Protein AF-A0A1V0PQP7-F1 (afdb_monomer_lite)

Foldseek 3Di:
DDDDDDDLVPDPPVSNVVVVVVCVVPPPPPPPQPPLVRLVVLLVLFDVVLLVQLVVLLVLLVQLVVVVVVVDDSLVSLVVSCVVVVHDSVVNVVLCVQCVVPDSVRSSSSSGDPVRRPDPPPCPQQADPVLLVQLCVQQLAAQHDDSVVSLVVSVVVCVVVVGGDDDSVVSVVVCCVVAPPVSSCCSHHPPPDPDDDDD

Sequence (199 aa):
MAGWQYHWSLFPLPAQTRLLQASAGAAPAAKPVLGRAEAWAWFETVPEAVKAEARRRLAVLDEVDTLTGLGTAKTLAVEEIARGHDMGARTIWDWFGMIDGVAPSDRLPYLAPRHRAAARKDTKVALDPEWFERLKGLYLRLGGPSFSQSWRDAERLAKANGWACLPERTARRRFDQEVPRVVQIHARVWKGWSAAIPR

pLDDT: mean 83.87, std 15.7, range [38.62, 97.5]

Structure (mmCIF, N/CA/C/O backbone):
data_AF-A0A1V0PQP7-F1
#
_entry.id   AF-A0A1V0PQP7-F1
#
loop_
_atom_site.group_PDB
_atom_site.id
_atom_site.type_symbol
_atom_site.label_atom_id
_atom_site.label_alt_id
_atom_site.label_comp_id
_atom_site.label_asym_id
_atom_site.label_entity_id
_atom_site.label_seq_id
_atom_site.pdbx_PDB_ins_code
_atom_site.Cartn_x
_atom_site.Cartn_y
_atom_site.Cartn_z
_atom_site.occupancy
_atom_site.B_iso_or_equiv
_atom_site.auth_seq_id
_atom_site.auth_comp_id
_atom_site.auth_asym_id
_atom_site.auth_atom_id
_atom_site.pdbx_PDB_model_num
ATOM 1 N N . MET A 1 1 ? -3.771 39.638 24.411 1.00 43.31 1 MET A N 1
ATOM 2 C CA . MET A 1 1 ? -5.184 39.499 24.826 1.00 43.31 1 MET A CA 1
ATOM 3 C C . MET A 1 1 ? -5.417 38.033 25.149 1.00 43.31 1 MET A C 1
ATOM 5 O O . MET A 1 1 ? -5.232 37.211 24.263 1.00 43.31 1 MET A O 1
ATOM 9 N N . ALA A 1 2 ? -5.690 37.690 26.409 1.00 56.72 2 ALA A N 1
ATOM 10 C CA . ALA A 1 2 ? -5.929 36.306 26.816 1.00 56.72 2 ALA A CA 1
ATOM 11 C C . ALA A 1 2 ? -7.382 35.923 26.492 1.00 56.72 2 ALA A C 1
ATOM 13 O O . ALA A 1 2 ? -8.309 36.580 26.962 1.00 56.72 2 ALA A O 1
ATOM 14 N N . GLY A 1 3 ? -7.573 34.907 25.649 1.00 68.94 3 GLY A N 1
ATOM 15 C CA . GLY A 1 3 ? -8.892 34.371 25.319 1.00 68.94 3 GLY A CA 1
ATOM 16 C C . GLY A 1 3 ? -9.302 33.313 26.336 1.00 68.94 3 GLY A C 1
ATOM 17 O O . GLY A 1 3 ? -8.613 32.307 26.488 1.00 68.94 3 GLY A O 1
ATOM 18 N N . TRP A 1 4 ? -10.414 33.537 27.029 1.00 76.94 4 TRP A N 1
ATOM 19 C CA . TRP A 1 4 ? -10.995 32.556 27.942 1.00 76.94 4 TRP A CA 1
ATOM 20 C C . TRP A 1 4 ? -11.740 31.483 27.145 1.00 76.94 4 TRP A C 1
ATOM 22 O O . TRP A 1 4 ? -12.575 31.807 26.300 1.00 76.94 4 TRP A O 1
ATOM 32 N N . GLN A 1 5 ? -11.445 30.212 27.416 1.00 72.62 5 GLN A N 1
ATOM 33 C CA . GLN A 1 5 ? -12.196 29.076 26.883 1.00 72.62 5 GLN A CA 1
ATOM 34 C C . GLN A 1 5 ? -13.096 28.531 27.992 1.00 72.62 5 GLN A C 1
ATOM 36 O O . GLN A 1 5 ? -12.616 28.199 29.075 1.00 72.62 5 GLN A O 1
ATOM 41 N N . TYR A 1 6 ? -14.398 28.457 27.726 1.00 81.88 6 TYR A N 1
ATOM 42 C CA . TYR A 1 6 ? -15.379 27.897 28.653 1.00 81.88 6 TYR A CA 1
ATOM 43 C C . TYR A 1 6 ? -15.762 26.482 28.227 1.00 81.88 6 TYR A C 1
ATOM 45 O O . TYR A 1 6 ? -15.892 26.191 27.037 1.00 81.88 6 TYR A O 1
ATOM 53 N N . HIS A 1 7 ? -15.972 25.606 29.208 1.00 84.62 7 HIS A N 1
ATOM 54 C CA . HIS A 1 7 ? -16.461 24.253 28.968 1.00 84.62 7 HIS A CA 1
ATOM 55 C C . HIS A 1 7 ? -17.977 24.272 28.706 1.00 84.62 7 HIS A C 1
ATOM 57 O O . HIS A 1 7 ? -18.728 24.936 29.420 1.00 84.62 7 HIS A O 1
ATOM 63 N N . TRP A 1 8 ? -18.446 23.532 27.696 1.00 80.88 8 TRP A N 1
ATOM 64 C CA . TRP A 1 8 ? -19.842 23.565 27.225 1.00 80.88 8 TRP A CA 1
ATOM 65 C C . TRP A 1 8 ? -20.875 23.128 28.279 1.00 80.88 8 TRP A C 1
ATOM 67 O O . TRP A 1 8 ? -22.039 23.521 28.221 1.00 80.88 8 TRP A O 1
ATOM 77 N N . SER A 1 9 ? -20.453 22.360 29.283 1.00 84.94 9 SER A N 1
ATOM 78 C CA . SER A 1 9 ? -21.316 21.956 30.398 1.00 84.94 9 SER A CA 1
ATOM 79 C C . SER A 1 9 ? -21.737 23.119 31.304 1.00 84.94 9 SER A C 1
ATOM 81 O O . SER A 1 9 ? -22.629 22.949 32.128 1.00 84.94 9 SER A O 1
ATOM 83 N N . LEU A 1 10 ? -21.097 24.287 31.181 1.00 88.94 10 LEU A N 1
ATOM 84 C CA . LEU A 1 10 ? -21.435 25.484 31.954 1.00 88.94 10 LEU A CA 1
ATOM 85 C C . LEU A 1 10 ? -22.669 26.213 31.402 1.00 88.94 10 LEU A C 1
ATOM 87 O O . LEU A 1 10 ? -23.206 27.098 32.066 1.00 88.94 10 LEU A O 1
ATOM 91 N N . PHE A 1 11 ? -23.135 25.862 30.200 1.00 86.19 11 PHE A N 1
ATOM 92 C CA . PHE A 1 11 ? -24.342 26.451 29.630 1.00 86.19 11 PHE A CA 1
ATOM 93 C C . PHE A 1 11 ? -25.613 25.875 30.276 1.00 86.19 11 PHE A C 1
ATOM 95 O O . PHE A 1 11 ? -25.628 24.705 30.659 1.00 86.19 11 PHE A O 1
ATOM 102 N N . PRO A 1 12 ? -26.718 26.639 30.350 1.00 91.00 12 PRO A N 1
ATOM 103 C CA . PRO A 1 12 ? -28.020 26.106 30.747 1.00 91.00 12 PRO A CA 1
ATOM 104 C C . PRO A 1 12 ? -28.462 24.953 29.837 1.00 91.00 12 PRO A C 1
ATOM 106 O O . PRO A 1 12 ? -28.208 24.985 28.632 1.00 91.00 12 PRO A O 1
ATOM 109 N N . LEU A 1 13 ? -29.189 23.976 30.390 1.00 86.50 13 LEU A N 1
ATOM 110 C CA . LEU A 1 13 ? -29.712 22.801 29.672 1.00 86.50 13 LEU A CA 1
ATOM 111 C C . LEU A 1 13 ? -30.284 23.119 28.272 1.00 86.50 13 LEU A C 1
ATOM 113 O O . LEU A 1 13 ? -29.839 22.493 27.314 1.00 86.50 13 LEU A O 1
ATOM 117 N N . PRO A 1 14 ? -31.152 24.138 28.086 1.00 86.75 14 PRO A N 1
ATOM 118 C CA . PRO A 1 14 ? -31.682 24.481 26.762 1.00 86.75 14 PRO A CA 1
ATOM 119 C C . PRO A 1 14 ? -30.609 24.890 25.739 1.00 86.75 14 PRO A C 1
ATOM 121 O O . PRO A 1 14 ? -30.755 24.644 24.542 1.00 86.75 14 PRO A O 1
ATOM 124 N N . ALA A 1 15 ? -29.530 25.531 26.191 1.00 86.69 15 ALA A N 1
ATOM 125 C CA . ALA A 1 15 ? -28.408 25.926 25.346 1.00 86.69 15 ALA A CA 1
ATOM 126 C C . ALA A 1 15 ? -27.494 24.734 25.029 1.00 86.69 15 ALA A C 1
ATOM 128 O O . ALA A 1 15 ? -27.058 24.607 23.887 1.00 86.69 15 ALA A O 1
ATOM 129 N N . GLN A 1 16 ? -27.283 23.818 25.982 1.00 88.62 16 GLN A N 1
ATOM 130 C CA . GLN A 1 16 ? -26.598 22.547 25.720 1.00 88.62 16 GLN A CA 1
ATOM 131 C C . GLN A 1 16 ? -27.344 21.730 24.656 1.00 88.62 16 GLN A C 1
ATOM 133 O O . GLN A 1 16 ? -26.728 21.252 23.707 1.00 88.62 16 GLN A O 1
ATOM 138 N N . THR A 1 17 ? -28.675 21.629 24.754 1.00 84.19 17 THR A N 1
ATOM 139 C CA . THR A 1 17 ? -29.500 20.905 23.775 1.00 84.19 17 THR A CA 1
ATOM 140 C C . THR A 1 17 ? -29.398 21.524 22.383 1.00 84.19 17 THR A C 1
ATOM 142 O O . THR A 1 17 ? -29.219 20.798 21.409 1.00 84.19 17 THR A O 1
ATOM 145 N N . ARG A 1 18 ? -29.444 22.859 22.272 1.00 85.38 18 ARG A N 1
ATOM 146 C CA . ARG A 1 18 ? -29.260 23.550 20.985 1.00 85.38 18 ARG A CA 1
ATOM 147 C C . ARG A 1 18 ? -27.860 23.369 20.413 1.00 85.38 18 ARG A C 1
ATOM 149 O O . ARG A 1 18 ? -27.739 23.186 19.210 1.00 85.38 18 ARG A O 1
ATOM 156 N N . LEU A 1 19 ? -26.821 23.402 21.248 1.00 82.75 19 LEU A N 1
ATOM 157 C CA . LEU A 1 19 ? -25.446 23.141 20.815 1.00 82.75 19 LEU A CA 1
ATOM 158 C C . LEU A 1 19 ? -25.297 21.713 20.286 1.00 82.75 19 LEU A C 1
ATOM 160 O O . LEU A 1 19 ? -24.742 21.533 19.208 1.00 82.75 19 LEU A O 1
ATOM 164 N N . LEU A 1 20 ? -25.857 20.725 20.988 1.00 83.31 20 LEU A N 1
ATOM 165 C CA . LEU A 1 20 ? -25.859 19.326 20.555 1.00 83.31 20 LEU A CA 1
ATOM 166 C C . LEU A 1 20 ? -26.640 19.128 19.249 1.00 83.31 20 LEU A C 1
ATOM 168 O O . LEU A 1 20 ? -26.180 18.414 18.362 1.00 83.31 20 LEU A O 1
ATOM 172 N N . GLN A 1 21 ? -27.786 19.794 19.090 1.00 81.56 21 GLN A N 1
ATOM 173 C CA . GLN A 1 21 ? -28.571 19.775 17.850 1.00 81.56 21 GLN A CA 1
ATOM 174 C C . GLN A 1 21 ? -27.843 20.471 16.691 1.00 81.56 21 GLN A C 1
ATOM 176 O O . GLN A 1 21 ? -27.854 19.968 15.570 1.00 81.56 21 GLN A O 1
ATOM 181 N N . ALA A 1 22 ? -27.168 21.591 16.956 1.00 77.56 22 ALA A N 1
ATOM 182 C CA . ALA A 1 22 ? -26.358 22.300 15.970 1.00 77.56 22 ALA A CA 1
ATOM 183 C C . ALA A 1 22 ? -25.113 21.494 15.564 1.00 77.56 22 ALA A C 1
ATOM 185 O O . ALA A 1 22 ? -24.739 21.501 14.393 1.00 77.56 22 ALA A O 1
ATOM 186 N N . SER A 1 23 ? -24.501 20.750 16.493 1.00 69.75 23 SER A N 1
ATOM 187 C CA . SER A 1 23 ? -23.392 19.839 16.186 1.00 69.75 23 SER A CA 1
ATOM 188 C C . SER A 1 23 ? -23.846 18.550 15.502 1.00 69.75 23 SER A C 1
ATOM 190 O O . SER A 1 23 ? -23.083 17.979 14.731 1.00 69.75 23 SER A O 1
ATOM 192 N N . ALA A 1 24 ? -25.083 18.096 15.733 1.00 60.25 24 ALA A N 1
ATOM 193 C CA . ALA A 1 24 ? -25.624 16.879 15.123 1.00 60.25 24 ALA A CA 1
ATOM 194 C C . ALA A 1 24 ? -25.789 16.989 13.595 1.00 60.25 24 ALA A C 1
ATOM 196 O O . ALA A 1 24 ? -25.810 15.970 12.909 1.00 60.25 24 ALA A O 1
ATOM 197 N N . GLY A 1 25 ? -25.858 18.209 13.048 1.00 49.00 25 GLY A N 1
ATOM 198 C CA . GLY A 1 25 ? -25.832 18.457 11.601 1.00 49.00 25 GLY A CA 1
ATOM 199 C C . GLY A 1 25 ? -24.439 18.342 10.969 1.00 49.00 25 GLY A C 1
ATOM 200 O O . GLY A 1 25 ? -24.327 18.224 9.751 1.00 49.00 25 GLY A O 1
ATOM 201 N N . ALA A 1 26 ? -23.378 18.332 11.778 1.00 46.59 26 ALA A N 1
ATOM 202 C CA . ALA A 1 26 ? -22.012 18.083 11.342 1.00 46.59 26 ALA A CA 1
ATOM 203 C C . ALA A 1 26 ? -21.656 16.607 11.563 1.00 46.59 26 ALA A C 1
ATOM 205 O O . ALA A 1 26 ? -20.677 16.282 12.234 1.00 46.59 26 ALA A O 1
ATOM 206 N N . ALA A 1 27 ? -22.446 15.693 10.992 1.00 44.66 27 ALA A N 1
ATOM 207 C CA . ALA A 1 27 ? -21.917 14.360 10.740 1.00 44.66 27 ALA A CA 1
ATOM 208 C C . ALA A 1 27 ? -20.659 14.556 9.872 1.00 44.66 27 ALA A C 1
ATOM 210 O O . ALA A 1 27 ? -20.758 15.231 8.838 1.00 44.66 27 ALA A O 1
ATOM 211 N N . PRO A 1 28 ? -19.474 14.061 10.282 1.00 44.03 28 PRO A N 1
ATOM 212 C CA . PRO A 1 28 ? -18.299 14.137 9.431 1.00 44.03 28 PRO A CA 1
ATOM 213 C C . PRO A 1 28 ? -18.704 13.528 8.097 1.00 44.03 28 PRO A C 1
ATOM 215 O O . PRO A 1 28 ? -19.218 12.410 8.074 1.00 44.03 28 PRO A O 1
ATOM 218 N N . ALA A 1 29 ? -18.578 14.307 7.018 1.00 40.25 29 ALA A N 1
ATOM 219 C CA . ALA A 1 29 ? -18.979 13.879 5.689 1.00 40.25 29 ALA A CA 1
ATOM 220 C C . ALA A 1 29 ? -18.436 12.467 5.471 1.00 40.25 29 ALA A C 1
ATOM 222 O O . ALA A 1 29 ? -17.215 12.277 5.481 1.00 40.25 29 ALA A O 1
ATOM 223 N N . ALA A 1 30 ? -19.340 11.486 5.371 1.00 47.69 30 ALA A N 1
ATOM 224 C CA . ALA A 1 30 ? -18.961 10.110 5.123 1.00 47.69 30 ALA A CA 1
ATOM 225 C C . ALA A 1 30 ? -18.095 10.152 3.869 1.00 47.69 30 ALA A C 1
ATOM 227 O O . ALA A 1 30 ? -18.560 10.561 2.799 1.00 47.69 30 ALA A O 1
ATOM 228 N N . LYS A 1 31 ? -16.799 9.851 4.021 1.00 51.62 31 LYS A N 1
ATOM 229 C CA . LYS A 1 31 ? -15.897 9.785 2.873 1.00 51.62 31 LYS A CA 1
ATOM 230 C C . LYS A 1 31 ? -16.580 8.871 1.856 1.00 51.62 31 LYS A C 1
ATOM 232 O O . LYS A 1 31 ? -17.183 7.892 2.287 1.00 51.62 31 LYS A O 1
ATOM 237 N N . PRO A 1 32 ? -16.532 9.161 0.548 1.00 50.91 32 PRO A N 1
ATOM 238 C CA . PRO A 1 32 ? -17.084 8.258 -0.449 1.00 50.91 32 PRO A CA 1
ATOM 239 C C . PRO A 1 32 ? -16.316 6.931 -0.370 1.00 50.91 32 PRO A C 1
ATOM 241 O O . PRO A 1 32 ? -15.230 6.764 -0.928 1.00 50.91 32 PRO A O 1
ATOM 244 N N . VAL A 1 33 ? -16.851 6.020 0.435 1.00 59.72 33 VAL A N 1
ATOM 245 C CA . VAL A 1 33 ? -16.430 4.638 0.575 1.00 59.72 33 VAL A CA 1
ATOM 246 C C . VAL A 1 33 ? -16.924 3.977 -0.704 1.00 59.72 33 VAL A C 1
ATOM 248 O O . VAL A 1 33 ? -18.113 4.039 -1.013 1.00 59.72 33 VAL A O 1
ATOM 251 N N . LEU A 1 34 ? -15.992 3.432 -1.492 1.00 67.12 34 LEU A N 1
ATOM 252 C CA . LEU A 1 34 ? -16.313 2.613 -2.663 1.00 67.12 34 LEU A CA 1
ATOM 253 C C . LEU A 1 34 ? -17.426 1.630 -2.270 1.00 67.12 34 LEU A C 1
ATOM 255 O O . LEU A 1 34 ? -17.358 1.070 -1.178 1.00 67.12 34 LEU A O 1
ATOM 259 N N . GLY A 1 35 ? -18.440 1.410 -3.109 1.00 79.62 35 GLY A N 1
ATOM 260 C CA . GLY A 1 35 ? -19.472 0.428 -2.767 1.00 79.62 35 GLY A CA 1
ATOM 261 C C . GLY A 1 35 ? -18.823 -0.930 -2.471 1.00 79.62 35 GLY A C 1
ATOM 262 O O . GLY A 1 35 ? -17.857 -1.295 -3.135 1.00 79.62 35 GLY A O 1
ATOM 263 N N . ARG A 1 36 ? -19.330 -1.694 -1.491 1.00 86.31 36 ARG A N 1
ATOM 264 C CA . ARG A 1 36 ? -18.743 -2.987 -1.063 1.00 86.31 36 ARG A CA 1
ATOM 265 C C . ARG A 1 36 ? -18.297 -3.861 -2.242 1.00 86.31 36 ARG A C 1
ATOM 267 O O . ARG A 1 36 ? -17.165 -4.334 -2.266 1.00 86.31 36 ARG A O 1
ATOM 274 N N . ALA A 1 37 ? -19.184 -4.051 -3.219 1.00 86.56 37 ALA A N 1
ATOM 275 C CA . ALA A 1 37 ? -18.913 -4.859 -4.407 1.00 86.56 37 ALA A CA 1
ATOM 276 C C . ALA A 1 37 ? -17.769 -4.290 -5.261 1.00 86.56 37 ALA A C 1
ATOM 278 O O . ALA A 1 37 ? -16.915 -5.036 -5.728 1.00 86.56 37 ALA A O 1
ATOM 279 N N . GLU A 1 38 ? -17.719 -2.969 -5.419 1.00 87.75 38 GLU A N 1
ATOM 280 C CA . GLU A 1 38 ? -16.666 -2.274 -6.157 1.00 87.75 38 GLU A CA 1
ATOM 281 C C . GLU A 1 38 ? -15.313 -2.408 -5.446 1.00 87.75 38 GLU A C 1
ATOM 283 O O . GLU A 1 38 ? -14.292 -2.641 -6.092 1.00 87.75 38 GLU A O 1
ATOM 288 N N . ALA A 1 39 ? -15.298 -2.313 -4.110 1.00 89.81 39 ALA A N 1
ATOM 289 C CA . ALA A 1 39 ? -14.076 -2.414 -3.314 1.00 89.81 39 ALA A CA 1
ATOM 290 C C . ALA A 1 39 ? -13.437 -3.798 -3.471 1.00 89.81 39 ALA A C 1
ATOM 292 O O . ALA A 1 39 ? -12.239 -3.904 -3.737 1.00 89.81 39 ALA A O 1
ATOM 293 N N . TRP A 1 40 ? -14.252 -4.848 -3.369 1.00 92.06 40 TRP A N 1
ATOM 294 C CA . TRP A 1 40 ? -13.822 -6.226 -3.587 1.00 92.06 40 TRP A CA 1
ATOM 295 C C . TRP A 1 40 ? -13.391 -6.479 -5.031 1.00 92.06 40 TRP A C 1
ATOM 297 O O . TRP A 1 40 ? -12.313 -7.026 -5.248 1.00 92.06 40 TRP A O 1
ATOM 307 N N . ALA A 1 41 ? -14.172 -6.022 -6.015 1.00 91.00 41 ALA A N 1
ATOM 308 C CA . ALA A 1 41 ? -13.826 -6.175 -7.425 1.00 91.00 41 ALA A CA 1
ATOM 309 C C . ALA A 1 41 ? -12.468 -5.534 -7.747 1.00 91.00 41 ALA A C 1
ATOM 311 O O . ALA A 1 41 ? -11.625 -6.159 -8.385 1.00 91.00 41 ALA A O 1
ATOM 312 N N . TRP A 1 42 ? -12.218 -4.319 -7.252 1.00 89.88 42 TRP A N 1
ATOM 313 C CA . TRP A 1 42 ? -10.919 -3.668 -7.389 1.00 89.88 42 TRP A CA 1
ATOM 314 C C . TRP A 1 42 ? -9.814 -4.444 -6.669 1.00 89.88 42 TRP A C 1
ATOM 316 O O . TRP A 1 42 ? -8.757 -4.680 -7.257 1.00 89.88 42 TRP A O 1
ATOM 326 N N . PHE A 1 43 ? -10.050 -4.870 -5.426 1.00 91.12 43 PHE A N 1
ATOM 327 C CA . PHE A 1 43 ? -9.054 -5.583 -4.631 1.00 91.12 43 PHE A CA 1
ATOM 328 C C . PHE A 1 43 ? -8.613 -6.879 -5.308 1.00 91.12 43 PHE A C 1
ATOM 330 O O . PHE A 1 43 ? -7.429 -7.202 -5.282 1.00 91.12 43 PHE A O 1
ATOM 337 N N . GLU A 1 44 ? -9.509 -7.582 -6.001 1.00 91.38 44 GLU A N 1
ATOM 338 C CA . GLU A 1 44 ? -9.124 -8.795 -6.719 1.00 91.38 44 GLU A CA 1
ATOM 339 C C . GLU A 1 44 ? -8.121 -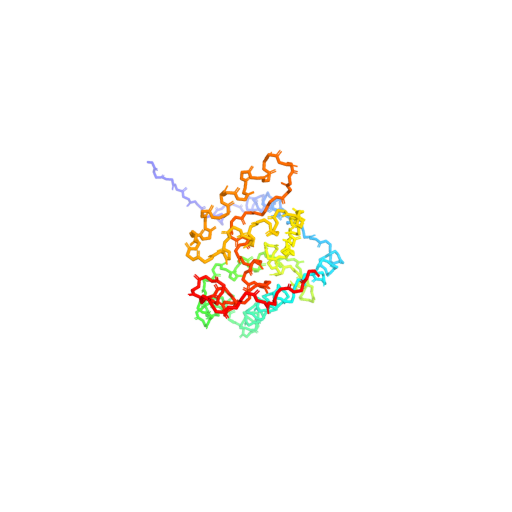8.555 -7.852 1.00 91.38 44 GLU A C 1
ATOM 341 O O . GLU A 1 44 ? -7.274 -9.416 -8.102 1.00 91.38 44 GLU A O 1
ATOM 346 N N . THR A 1 45 ? -8.137 -7.368 -8.464 1.00 89.38 45 THR A N 1
ATOM 347 C CA . THR A 1 45 ? -7.226 -7.000 -9.562 1.00 89.38 45 THR A CA 1
ATOM 348 C C . THR A 1 45 ? -5.829 -6.572 -9.109 1.00 89.38 45 THR A C 1
ATOM 350 O O . THR A 1 45 ? -4.919 -6.486 -9.937 1.00 89.38 45 THR A O 1
ATOM 353 N N . VAL A 1 46 ? -5.631 -6.271 -7.819 1.00 89.94 46 VAL A N 1
ATOM 354 C CA . VAL A 1 46 ? -4.359 -5.706 -7.349 1.00 89.94 46 VAL A CA 1
ATOM 355 C C . VAL A 1 46 ? -3.264 -6.777 -7.214 1.00 89.94 46 VAL A C 1
ATOM 357 O O . VAL A 1 46 ? -3.565 -7.939 -6.932 1.00 89.94 46 VAL A O 1
ATOM 360 N N . PRO A 1 47 ? -1.973 -6.410 -7.364 1.00 90.94 47 PRO A N 1
ATOM 361 C CA . PRO A 1 47 ? -0.866 -7.349 -7.183 1.00 90.94 47 PRO A CA 1
ATOM 362 C C . PRO A 1 47 ? -0.830 -7.980 -5.784 1.00 90.94 47 PRO A C 1
ATOM 364 O O . PRO A 1 47 ? -1.173 -7.329 -4.796 1.00 90.94 47 PRO A O 1
ATOM 367 N N . GLU A 1 48 ? -0.293 -9.200 -5.670 1.00 90.88 48 GLU A N 1
ATOM 368 C CA . GLU A 1 48 ? -0.243 -9.930 -4.390 1.00 90.88 48 GLU A CA 1
ATOM 369 C C . GLU A 1 48 ? 0.510 -9.167 -3.290 1.00 90.88 48 GLU A C 1
ATOM 371 O O . GLU A 1 48 ? 0.117 -9.202 -2.131 1.00 90.88 48 GLU A O 1
ATOM 376 N N . ALA A 1 49 ? 1.533 -8.382 -3.645 1.00 89.31 49 ALA A N 1
ATOM 377 C CA . ALA A 1 49 ? 2.237 -7.525 -2.688 1.00 89.31 49 ALA A CA 1
ATOM 378 C C . ALA A 1 49 ? 1.320 -6.467 -2.037 1.00 89.31 49 ALA A C 1
ATOM 380 O O . ALA A 1 49 ? 1.503 -6.108 -0.875 1.00 89.31 49 ALA A O 1
ATOM 381 N N . VAL A 1 50 ? 0.323 -5.967 -2.774 1.00 92.62 50 VAL A N 1
ATOM 382 C CA . VAL A 1 50 ? -0.680 -5.018 -2.267 1.00 92.62 50 VAL A CA 1
ATOM 383 C C . VAL A 1 50 ? -1.686 -5.745 -1.376 1.00 92.62 50 VAL A C 1
ATOM 385 O O . VAL A 1 50 ? -2.017 -5.232 -0.306 1.00 92.62 50 VAL A O 1
ATOM 388 N N . LYS A 1 51 ? -2.119 -6.951 -1.772 1.00 93.50 51 LYS A N 1
ATOM 389 C CA . LYS A 1 51 ? -2.993 -7.812 -0.958 1.00 93.50 51 LYS A CA 1
ATOM 390 C C . LYS A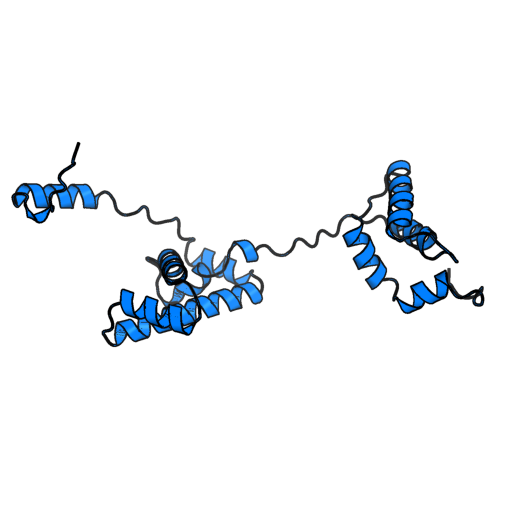 1 51 ? -2.321 -8.193 0.367 1.00 93.50 51 LYS A C 1
ATOM 392 O O . LYS A 1 51 ? -2.939 -8.073 1.421 1.00 93.50 51 LYS A O 1
ATOM 397 N N . ALA A 1 52 ? -1.044 -8.571 0.335 1.00 94.56 52 ALA A N 1
ATOM 398 C CA . ALA A 1 52 ? -0.252 -8.911 1.516 1.00 94.56 52 ALA A CA 1
ATOM 399 C C . ALA A 1 52 ? -0.135 -7.735 2.497 1.00 94.56 52 ALA A C 1
ATOM 401 O O . ALA A 1 52 ? -0.360 -7.907 3.691 1.00 94.56 52 ALA A O 1
ATOM 402 N N . GLU A 1 53 ? 0.138 -6.528 1.996 1.00 94.88 53 GLU A N 1
ATOM 403 C CA . GLU A 1 53 ? 0.189 -5.324 2.832 1.00 94.88 53 GLU A CA 1
ATOM 404 C C . GLU A 1 53 ? -1.181 -4.989 3.448 1.00 94.88 53 GLU A C 1
ATOM 406 O O . GLU A 1 53 ? -1.250 -4.602 4.612 1.00 94.88 53 GLU A O 1
ATOM 411 N N . ALA A 1 54 ? -2.281 -5.180 2.711 1.00 95.88 54 ALA A N 1
ATOM 412 C CA . ALA A 1 54 ? -3.631 -5.009 3.254 1.00 95.88 54 ALA A CA 1
ATOM 413 C C . ALA A 1 54 ? -3.915 -5.991 4.405 1.00 95.88 54 ALA A C 1
ATOM 415 O O . ALA A 1 54 ? -4.406 -5.579 5.454 1.00 95.88 54 ALA A O 1
ATOM 416 N N . ARG A 1 55 ? -3.544 -7.272 4.241 1.00 96.94 55 ARG A N 1
ATOM 417 C CA . ARG A 1 55 ? -3.672 -8.298 5.293 1.00 96.94 55 ARG A CA 1
ATOM 418 C C . ARG A 1 55 ? -2.817 -7.967 6.514 1.00 96.94 55 ARG A C 1
ATOM 420 O O . ARG A 1 55 ? -3.297 -8.100 7.633 1.00 96.94 55 ARG A O 1
ATOM 427 N N . ARG A 1 56 ? -1.589 -7.474 6.307 1.00 96.75 56 ARG A N 1
ATOM 428 C CA . ARG A 1 56 ? -0.702 -7.026 7.393 1.00 96.75 56 ARG A CA 1
ATOM 429 C C . ARG A 1 56 ? -1.358 -5.929 8.229 1.00 96.75 56 ARG A C 1
ATOM 431 O O . ARG A 1 56 ? -1.341 -5.994 9.449 1.00 96.75 56 ARG A O 1
ATOM 438 N N . ARG A 1 57 ? -1.948 -4.925 7.574 1.00 96.75 57 ARG A N 1
ATOM 439 C CA . ARG A 1 57 ? -2.660 -3.832 8.256 1.00 96.75 57 ARG A CA 1
ATOM 440 C C .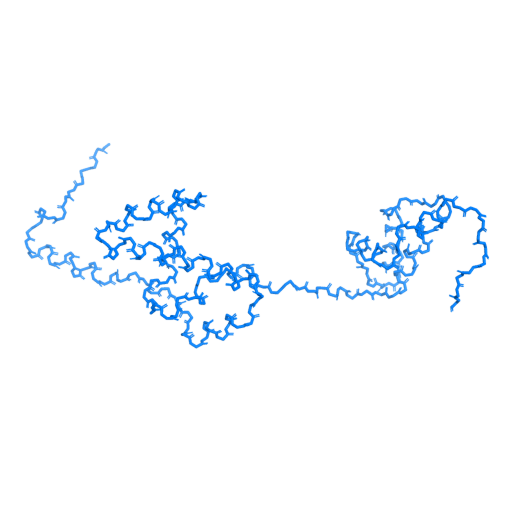 ARG A 1 57 ? -3.874 -4.336 9.021 1.00 96.75 57 ARG A C 1
ATOM 442 O O . ARG A 1 57 ? -4.089 -3.889 10.138 1.00 96.75 57 ARG A O 1
ATOM 449 N N . LEU A 1 58 ? -4.641 -5.250 8.426 1.00 97.12 58 LEU A N 1
ATOM 450 C CA . LEU A 1 58 ? -5.813 -5.831 9.075 1.00 97.12 58 LEU A CA 1
ATOM 451 C C . LEU A 1 58 ? -5.424 -6.594 10.347 1.00 97.12 58 LEU A C 1
ATOM 453 O O . LEU A 1 58 ? -6.012 -6.334 11.384 1.00 97.12 58 LEU A O 1
ATOM 457 N N . ALA A 1 59 ? -4.371 -7.417 10.297 1.00 97.31 59 ALA A N 1
ATOM 458 C CA . ALA A 1 59 ? -3.879 -8.147 11.467 1.00 97.31 59 ALA A CA 1
ATOM 459 C C . ALA A 1 59 ? -3.514 -7.213 12.637 1.00 97.31 59 ALA A C 1
ATOM 461 O O . ALA A 1 59 ? -3.915 -7.458 13.769 1.00 97.31 59 ALA A O 1
ATOM 462 N N . VAL A 1 60 ? -2.838 -6.092 12.357 1.00 97.50 60 VAL A N 1
ATOM 463 C CA . VAL A 1 60 ? -2.511 -5.083 13.383 1.00 97.50 60 VAL A CA 1
ATOM 464 C C . VAL A 1 60 ? -3.776 -4.472 13.999 1.00 97.50 60 VAL A C 1
ATOM 466 O O . VAL A 1 60 ? -3.821 -4.209 15.198 1.00 97.50 60 VAL A O 1
ATOM 469 N N . LEU A 1 61 ? -4.814 -4.227 13.197 1.00 96.75 61 LEU A N 1
ATOM 470 C CA . LEU A 1 61 ? -6.082 -3.694 13.702 1.00 96.75 61 LEU A CA 1
ATOM 471 C C . LEU A 1 61 ? -6.850 -4.733 14.524 1.00 96.75 61 LEU A C 1
ATOM 473 O O . LEU A 1 61 ? -7.425 -4.371 15.547 1.00 96.75 61 LEU A O 1
ATOM 477 N N . ASP A 1 62 ? -6.810 -6.003 14.124 1.00 96.44 62 ASP A N 1
ATOM 478 C CA . ASP A 1 62 ? -7.424 -7.106 14.864 1.00 96.44 62 ASP A CA 1
ATOM 479 C C . ASP A 1 62 ? -6.739 -7.315 16.228 1.00 96.44 62 ASP A C 1
ATOM 481 O O . ASP A 1 62 ? -7.416 -7.575 17.223 1.00 96.44 62 ASP A O 1
ATOM 485 N N . GLU A 1 63 ? -5.417 -7.127 16.324 1.00 96.88 63 GLU A N 1
ATOM 486 C CA . GLU A 1 63 ? -4.687 -7.118 17.604 1.00 96.88 63 GLU A CA 1
ATOM 487 C C . GLU A 1 63 ? -5.176 -5.989 18.531 1.00 96.88 63 GLU A C 1
ATOM 489 O O . GLU A 1 63 ? -5.424 -6.216 19.719 1.00 96.88 63 GLU A O 1
ATOM 494 N N . VAL A 1 64 ? -5.385 -4.780 17.995 1.00 97.06 64 VAL A N 1
ATOM 495 C CA . VAL A 1 64 ? -5.940 -3.652 18.766 1.00 97.06 64 VAL A CA 1
ATOM 496 C C . VAL A 1 64 ? -7.376 -3.935 19.210 1.00 97.06 64 VAL A C 1
ATOM 498 O O . VAL A 1 64 ? -7.723 -3.681 20.369 1.00 97.06 64 VAL A O 1
ATOM 501 N N . ASP A 1 65 ? -8.215 -4.455 18.312 1.00 95.25 65 ASP A N 1
ATOM 502 C CA . ASP A 1 65 ? -9.601 -4.817 18.618 1.00 95.25 65 ASP A CA 1
ATOM 503 C C . ASP A 1 65 ? -9.639 -5.934 19.686 1.00 95.25 65 ASP A C 1
ATOM 505 O O . ASP A 1 65 ? -10.469 -5.880 20.594 1.00 95.25 65 ASP A O 1
ATOM 509 N N . THR A 1 66 ? -8.682 -6.871 19.664 1.00 96.69 66 THR A N 1
ATOM 510 C CA . THR A 1 66 ? -8.520 -7.924 20.684 1.00 96.69 66 THR A CA 1
ATOM 511 C C . THR A 1 66 ? -8.200 -7.338 22.057 1.00 96.69 66 THR A C 1
ATOM 513 O O . THR A 1 66 ? -8.907 -7.630 23.020 1.00 96.69 66 THR A O 1
ATOM 516 N N . LEU A 1 67 ? -7.190 -6.467 22.169 1.00 95.12 67 LEU A N 1
ATOM 517 C CA . LEU A 1 67 ? -6.858 -5.806 23.440 1.00 95.12 67 LEU A CA 1
ATOM 518 C C . LEU A 1 67 ? -8.022 -4.963 23.968 1.00 95.12 67 LEU A C 1
ATOM 520 O O . LEU A 1 67 ? -8.305 -4.959 25.165 1.00 95.12 67 LEU A O 1
ATOM 524 N N . THR A 1 68 ? -8.729 -4.280 23.070 1.00 95.38 68 THR A N 1
ATOM 525 C CA . THR A 1 68 ? -9.906 -3.487 23.438 1.00 95.38 68 THR A CA 1
ATOM 526 C C . THR A 1 68 ? -11.040 -4.383 23.946 1.00 95.38 68 THR A C 1
ATOM 528 O O . THR A 1 68 ? -11.689 -4.052 24.937 1.00 95.38 68 THR A O 1
ATOM 531 N N . GLY A 1 69 ? -11.247 -5.550 23.326 1.00 93.62 69 GLY A N 1
ATOM 532 C CA . GLY A 1 69 ? -12.220 -6.555 23.765 1.00 93.62 69 GLY A CA 1
ATOM 533 C C . GLY A 1 69 ? -11.918 -7.153 25.143 1.00 93.62 69 GLY A C 1
ATOM 534 O O . GLY A 1 69 ? -12.839 -7.563 25.844 1.00 93.62 69 GLY A O 1
ATOM 535 N N . LEU A 1 70 ? -10.651 -7.138 25.565 1.00 93.94 70 LEU A N 1
ATOM 536 C CA . LEU A 1 70 ? -10.218 -7.528 26.912 1.00 93.94 70 LEU A CA 1
ATOM 537 C C . LEU A 1 70 ? -10.407 -6.416 27.964 1.00 93.94 70 LEU A C 1
ATOM 539 O O . LEU A 1 70 ? -10.099 -6.626 29.135 1.00 93.94 70 LEU A O 1
ATOM 543 N N . GLY A 1 71 ? -10.930 -5.248 27.574 1.00 93.44 71 GLY A N 1
ATOM 544 C CA . GLY A 1 71 ? -11.224 -4.126 28.471 1.00 93.44 71 GLY A CA 1
ATOM 545 C C . GLY A 1 71 ? -10.158 -3.028 28.497 1.00 93.44 71 GLY A C 1
ATOM 546 O O . GLY A 1 71 ? -10.312 -2.050 29.230 1.00 93.44 71 GLY A O 1
ATOM 547 N N . THR A 1 72 ? -9.098 -3.139 27.693 1.00 94.12 72 THR A N 1
ATOM 548 C CA . THR A 1 72 ? -8.090 -2.080 27.564 1.00 94.12 72 THR A CA 1
ATOM 549 C C . THR A 1 72 ? -8.676 -0.882 26.817 1.00 94.12 72 THR A C 1
ATOM 551 O O . THR A 1 72 ? -9.344 -1.025 25.794 1.00 94.12 72 THR A O 1
ATOM 554 N N . ALA A 1 73 ? -8.409 0.335 27.296 1.00 95.94 73 ALA A N 1
ATOM 555 C CA . ALA A 1 73 ? -8.806 1.539 26.573 1.00 95.94 73 ALA A CA 1
ATOM 556 C C . ALA A 1 73 ? -8.160 1.556 25.176 1.00 95.94 73 ALA A C 1
ATOM 558 O O . ALA A 1 73 ? -6.950 1.371 25.050 1.00 95.94 73 ALA A O 1
ATOM 559 N N . LYS A 1 74 ? -8.948 1.830 24.127 1.00 94.19 74 LYS A N 1
ATOM 560 C CA . LYS A 1 74 ? -8.482 1.781 22.729 1.00 94.19 74 LYS A CA 1
ATOM 561 C C . LYS A 1 74 ? -7.225 2.623 22.480 1.00 94.19 74 LYS A C 1
ATOM 563 O O . LYS A 1 74 ? -6.359 2.220 21.715 1.00 94.19 74 LYS A O 1
ATOM 568 N N . THR A 1 75 ? -7.106 3.778 23.134 1.00 95.81 75 THR A N 1
ATOM 569 C CA . THR A 1 75 ? -5.912 4.634 23.059 1.00 95.81 75 THR A CA 1
ATOM 570 C C . THR A 1 75 ? -4.660 3.921 23.557 1.00 95.81 75 THR A C 1
ATOM 572 O O . THR A 1 75 ? -3.656 3.906 22.851 1.00 95.81 75 THR A O 1
ATOM 575 N N . LEU A 1 76 ? -4.744 3.274 24.720 1.00 96.62 76 LEU A N 1
ATOM 576 C CA . LEU A 1 76 ? -3.645 2.511 25.301 1.00 96.62 76 LEU A CA 1
ATOM 577 C C . LEU A 1 76 ? -3.312 1.277 24.452 1.00 96.62 76 LEU A C 1
ATOM 579 O O . LEU A 1 76 ? -2.143 1.026 24.182 1.00 96.62 76 LEU A O 1
ATOM 583 N N . ALA A 1 77 ? -4.332 0.565 23.962 1.00 97.00 77 ALA A N 1
ATOM 584 C CA . ALA A 1 77 ? -4.149 -0.574 23.065 1.00 97.00 77 ALA A CA 1
ATOM 585 C C . ALA A 1 77 ? -3.410 -0.171 21.777 1.00 97.00 77 ALA A C 1
ATOM 587 O O . ALA A 1 77 ? -2.469 -0.842 21.362 1.00 97.00 77 ALA A O 1
ATOM 588 N N . VAL A 1 78 ? -3.780 0.959 21.163 1.00 97.31 78 VAL A N 1
ATOM 589 C CA . VAL A 1 78 ? -3.080 1.479 19.979 1.00 97.31 78 VAL A CA 1
ATOM 590 C C . VAL A 1 78 ? -1.627 1.828 20.298 1.00 97.31 78 VAL A C 1
ATOM 592 O O . VAL A 1 78 ? -0.751 1.510 19.498 1.00 97.31 78 VAL A O 1
ATOM 595 N N . GLU A 1 79 ? -1.345 2.463 21.436 1.00 96.81 79 GLU A N 1
ATOM 596 C CA . GLU A 1 79 ? 0.029 2.790 21.842 1.00 96.81 79 GLU A CA 1
ATOM 597 C C . GLU A 1 79 ? 0.882 1.542 22.099 1.00 96.81 79 GLU A C 1
ATOM 599 O O . GLU A 1 79 ? 2.060 1.507 21.736 1.00 96.81 79 GLU A O 1
ATOM 604 N N . GLU A 1 80 ? 0.298 0.513 22.706 1.00 96.31 80 GLU A N 1
ATOM 605 C CA . GLU A 1 80 ? 0.970 -0.751 22.990 1.00 96.31 80 GLU A CA 1
ATOM 606 C C . GLU A 1 80 ? 1.304 -1.519 21.708 1.00 96.31 80 GLU A C 1
ATOM 608 O O . GLU A 1 80 ? 2.465 -1.878 21.495 1.00 96.31 80 GLU A O 1
ATOM 613 N N . ILE A 1 81 ? 0.331 -1.680 20.807 1.00 97.44 81 ILE A N 1
ATOM 614 C CA . ILE A 1 81 ? 0.538 -2.338 19.510 1.00 97.44 81 ILE A CA 1
ATOM 615 C C . ILE A 1 81 ? 1.503 -1.534 18.630 1.00 97.44 81 ILE A C 1
ATOM 617 O O . ILE A 1 81 ? 2.393 -2.109 18.005 1.00 97.44 81 ILE A O 1
ATOM 621 N N . ALA A 1 82 ? 1.400 -0.202 18.617 1.00 96.81 82 ALA A N 1
ATOM 622 C CA . ALA A 1 82 ? 2.340 0.661 17.901 1.00 96.81 82 ALA A CA 1
ATOM 623 C C . ALA A 1 82 ? 3.790 0.426 18.351 1.00 96.81 82 ALA A C 1
ATOM 625 O O . ALA A 1 82 ? 4.682 0.298 17.512 1.00 96.81 82 ALA A O 1
ATOM 626 N N . ARG A 1 83 ? 4.015 0.306 19.666 1.00 95.31 83 ARG A N 1
ATOM 627 C CA . ARG A 1 83 ? 5.330 -0.003 20.240 1.00 95.31 83 ARG A CA 1
ATOM 628 C C . ARG A 1 83 ? 5.806 -1.405 19.857 1.00 95.31 83 ARG A C 1
ATOM 630 O O . ARG A 1 83 ? 6.973 -1.562 19.518 1.00 95.31 83 ARG A O 1
ATOM 637 N N . GLY A 1 84 ? 4.920 -2.402 19.887 1.00 95.38 84 GLY A N 1
ATOM 638 C CA . GLY A 1 84 ? 5.246 -3.787 19.525 1.00 95.38 84 GLY A CA 1
ATOM 639 C C . GLY A 1 84 ? 5.638 -3.970 18.055 1.00 95.38 84 GLY A C 1
ATOM 640 O O . GLY A 1 84 ? 6.487 -4.802 17.747 1.00 95.38 84 GLY A O 1
ATOM 641 N N . HIS A 1 85 ? 5.067 -3.165 17.155 1.00 94.75 85 HIS A N 1
ATOM 642 C CA . HIS A 1 85 ? 5.344 -3.213 15.712 1.00 94.75 85 HIS A CA 1
ATOM 643 C C . HIS A 1 85 ? 6.393 -2.194 15.233 1.00 94.75 85 HIS A C 1
ATOM 645 O O . HIS A 1 85 ? 6.655 -2.141 14.033 1.00 94.75 85 HIS A O 1
ATOM 651 N N . ASP A 1 86 ? 6.980 -1.395 16.133 1.00 94.38 86 ASP A N 1
ATOM 652 C CA . ASP A 1 86 ? 7.900 -0.286 15.813 1.00 94.38 86 ASP A CA 1
ATOM 653 C C . ASP A 1 86 ? 7.304 0.718 14.801 1.00 94.38 86 ASP A C 1
ATOM 655 O O . ASP A 1 86 ? 7.876 1.050 13.760 1.00 94.38 86 ASP A O 1
ATOM 659 N N . MET A 1 87 ? 6.077 1.175 15.071 1.00 94.94 87 MET A N 1
ATOM 660 C CA . MET A 1 87 ? 5.338 2.096 14.203 1.00 94.94 87 MET A CA 1
ATOM 661 C C . MET A 1 87 ? 4.738 3.264 14.982 1.00 94.94 87 MET A C 1
ATOM 663 O O . MET A 1 87 ? 4.534 3.213 16.189 1.00 94.94 87 MET A O 1
ATOM 667 N N . GLY A 1 88 ? 4.393 4.341 14.275 1.00 95.50 88 GLY A N 1
ATOM 668 C CA . GLY A 1 88 ? 3.687 5.465 14.884 1.00 95.50 88 GLY A CA 1
ATOM 669 C C . GLY A 1 88 ? 2.219 5.135 15.167 1.00 95.50 88 GLY A C 1
ATOM 670 O O . GLY A 1 88 ? 1.492 4.735 14.259 1.00 95.50 88 GLY A O 1
ATOM 671 N N . ALA A 1 89 ? 1.743 5.417 16.384 1.00 95.94 89 ALA A N 1
ATOM 672 C CA . ALA A 1 89 ? 0.328 5.282 16.762 1.00 95.94 89 ALA A CA 1
ATOM 673 C C . ALA A 1 89 ? -0.621 6.004 15.787 1.00 95.94 89 ALA A C 1
ATOM 675 O O . ALA A 1 89 ? -1.697 5.506 15.459 1.00 95.94 89 ALA A O 1
ATOM 676 N N . ARG A 1 90 ? -0.190 7.155 15.249 1.00 96.56 90 ARG A N 1
ATOM 677 C CA . ARG A 1 90 ? -0.936 7.899 14.226 1.00 96.56 90 ARG A CA 1
ATOM 678 C C . ARG A 1 90 ? -1.246 7.060 12.985 1.00 96.56 90 ARG A C 1
ATOM 680 O O . ARG A 1 90 ? -2.340 7.172 12.452 1.00 96.56 90 ARG A O 1
ATOM 687 N N . THR A 1 91 ? -0.329 6.199 12.552 1.00 96.25 91 THR A N 1
ATOM 688 C CA . THR A 1 91 ? -0.533 5.335 11.384 1.00 96.25 91 THR A CA 1
ATOM 689 C C . THR A 1 91 ? -1.673 4.340 11.604 1.00 96.25 91 THR A C 1
ATOM 691 O O . THR A 1 91 ? -2.468 4.113 10.696 1.00 96.25 91 THR A O 1
ATOM 694 N N . ILE A 1 92 ? -1.792 3.789 12.814 1.00 96.88 92 ILE A N 1
ATOM 695 C CA . ILE A 1 92 ? -2.885 2.881 13.180 1.00 96.88 92 ILE A CA 1
ATOM 696 C C . ILE A 1 92 ? -4.218 3.643 13.204 1.00 96.88 92 ILE A C 1
ATOM 698 O O . ILE A 1 92 ? -5.212 3.168 12.654 1.00 96.88 92 ILE A O 1
ATOM 702 N N . TRP A 1 93 ? -4.239 4.856 13.765 1.00 97.00 93 TRP A N 1
ATOM 703 C CA . TRP A 1 93 ? -5.420 5.726 13.729 1.00 97.00 93 TRP A CA 1
ATOM 704 C C . TRP A 1 93 ? -5.846 6.092 12.307 1.00 97.00 93 TRP A C 1
ATOM 706 O O . TRP A 1 93 ? -7.038 6.060 11.998 1.00 97.00 93 TRP A O 1
ATOM 716 N N . ASP A 1 94 ? -4.888 6.379 11.425 1.00 95.75 94 ASP A N 1
ATOM 717 C CA . ASP A 1 94 ? -5.165 6.652 10.017 1.00 95.75 94 ASP A CA 1
ATOM 718 C C . ASP A 1 94 ? -5.828 5.441 9.340 1.00 95.75 94 ASP A C 1
ATOM 720 O O . ASP A 1 94 ? -6.769 5.621 8.568 1.00 95.75 94 ASP A O 1
ATOM 724 N N . TRP A 1 95 ? -5.399 4.210 9.652 1.00 96.06 95 TRP A N 1
ATOM 725 C CA . TRP A 1 95 ? -6.043 2.993 9.142 1.00 96.06 95 TRP A CA 1
ATOM 726 C C . TRP A 1 95 ? -7.441 2.779 9.712 1.00 96.06 95 TRP A C 1
ATOM 728 O O . TRP A 1 95 ? -8.344 2.477 8.936 1.00 96.06 95 TRP A O 1
ATOM 738 N N . PHE A 1 96 ? -7.665 3.002 11.012 1.00 95.50 96 PHE A N 1
ATOM 739 C CA . PHE A 1 96 ? -9.022 3.000 11.573 1.00 95.50 96 PHE A CA 1
ATOM 740 C C . PHE A 1 96 ? -9.925 4.009 10.852 1.00 95.50 96 PHE A C 1
ATOM 742 O O . PHE A 1 96 ? -11.065 3.690 10.533 1.00 95.50 96 PHE A O 1
ATOM 749 N N . GLY A 1 97 ? -9.400 5.183 10.494 1.00 93.62 97 GLY A N 1
ATOM 750 C CA . GLY A 1 97 ? -10.118 6.180 9.699 1.00 93.62 97 GLY A CA 1
ATOM 751 C C . GLY A 1 97 ? -10.375 5.796 8.232 1.00 93.62 97 GLY A C 1
ATOM 752 O O . GLY A 1 97 ? -11.104 6.521 7.549 1.00 93.62 97 GLY A O 1
ATOM 753 N N . MET A 1 98 ? -9.778 4.712 7.717 1.00 90.88 98 MET A N 1
ATOM 754 C CA . MET A 1 98 ? -10.084 4.142 6.390 1.00 90.88 98 MET A CA 1
ATOM 755 C C . MET A 1 98 ? -11.247 3.147 6.433 1.00 90.88 98 MET A C 1
ATOM 757 O O . MET A 1 98 ? -11.927 2.978 5.425 1.00 90.88 98 MET A O 1
ATOM 761 N N . ILE A 1 99 ? -11.449 2.488 7.575 1.00 92.88 99 ILE A N 1
ATOM 762 C CA . ILE A 1 99 ? -12.458 1.436 7.778 1.00 92.88 99 ILE A CA 1
ATOM 763 C C . ILE A 1 99 ? -13.617 1.893 8.671 1.00 92.88 99 ILE A C 1
ATOM 765 O O . ILE A 1 99 ? -14.456 1.081 9.062 1.00 92.88 99 ILE A O 1
ATOM 769 N N . ASP A 1 100 ? -13.658 3.177 9.016 1.00 91.06 100 ASP A N 1
ATOM 770 C CA . ASP A 1 100 ? -14.742 3.756 9.798 1.00 91.06 100 ASP A CA 1
ATOM 771 C C . ASP A 1 100 ? -16.075 3.605 9.048 1.00 91.06 100 ASP A C 1
ATOM 773 O O . ASP A 1 100 ? -16.178 3.926 7.863 1.00 91.06 100 ASP A O 1
ATOM 777 N N . GLY A 1 101 ? -17.077 3.036 9.718 1.00 85.56 101 GLY A N 1
ATOM 778 C CA . GLY A 1 101 ? -18.361 2.671 9.107 1.00 85.56 101 GLY A CA 1
ATOM 779 C C . GLY A 1 101 ? -18.349 1.428 8.199 1.00 85.56 101 GLY A C 1
ATOM 780 O O . GLY A 1 101 ? -19.383 1.106 7.616 1.00 85.56 101 GLY A O 1
ATOM 781 N N . VAL A 1 102 ? -17.231 0.700 8.081 1.00 89.44 102 VAL A N 1
ATOM 782 C CA . VAL A 1 102 ? -17.133 -0.538 7.285 1.00 89.44 102 VAL A CA 1
ATOM 783 C C . VAL A 1 102 ? -17.320 -1.774 8.171 1.00 89.44 102 VAL A C 1
ATOM 785 O O . VAL A 1 102 ? -16.689 -1.914 9.223 1.00 89.44 102 VAL A O 1
ATOM 788 N N . ALA A 1 103 ? -18.161 -2.712 7.721 1.00 88.44 103 ALA A N 1
ATOM 789 C CA . ALA A 1 103 ? -18.372 -3.990 8.400 1.00 88.44 103 ALA A CA 1
ATOM 790 C C . ALA A 1 103 ? -17.052 -4.783 8.529 1.00 88.44 103 ALA A C 1
ATOM 792 O O . ALA A 1 103 ? -16.276 -4.797 7.572 1.00 88.44 103 ALA A O 1
ATOM 793 N N . PRO A 1 104 ? -16.794 -5.491 9.649 1.00 88.94 104 PRO A N 1
ATOM 794 C CA . PRO A 1 104 ? -15.546 -6.233 9.861 1.00 88.94 104 PRO A CA 1
ATOM 795 C C . PRO A 1 104 ? -15.153 -7.164 8.706 1.00 88.94 104 PRO A C 1
ATOM 797 O O . PRO A 1 104 ? -13.996 -7.174 8.293 1.00 88.94 104 PRO A O 1
ATOM 800 N N . SER A 1 105 ? -16.130 -7.858 8.112 1.00 89.56 105 SER A N 1
ATOM 801 C CA . SER A 1 105 ? -15.943 -8.756 6.963 1.00 89.56 105 SER A CA 1
ATOM 802 C C . SER A 1 105 ? -15.451 -8.067 5.690 1.00 89.56 105 SER A C 1
ATOM 804 O O . SER A 1 105 ? -14.902 -8.725 4.812 1.00 89.56 105 SER A O 1
ATOM 806 N N . ASP A 1 106 ? -15.658 -6.758 5.567 1.00 91.69 106 ASP A N 1
ATOM 807 C CA . ASP A 1 106 ? -15.391 -5.990 4.353 1.00 91.69 106 ASP A CA 1
ATOM 808 C C . ASP A 1 106 ? -14.217 -5.019 4.509 1.00 91.69 106 ASP A C 1
ATOM 810 O O . ASP A 1 106 ? -13.947 -4.250 3.595 1.00 91.69 106 ASP A O 1
ATOM 814 N N . ARG A 1 107 ? -13.487 -5.038 5.632 1.00 93.44 107 ARG A N 1
ATOM 815 C CA . ARG A 1 107 ? -12.395 -4.082 5.906 1.00 93.44 107 ARG A CA 1
ATOM 816 C C . ARG A 1 107 ? -11.184 -4.253 4.985 1.00 93.44 107 ARG A C 1
ATOM 818 O O . ARG A 1 107 ? -10.507 -3.272 4.679 1.00 93.44 107 ARG A O 1
ATOM 825 N N . LEU A 1 108 ? -10.911 -5.479 4.533 1.00 94.81 108 LEU A N 1
ATOM 826 C CA . LEU A 1 108 ? -9.668 -5.831 3.840 1.00 94.81 108 LEU A CA 1
ATOM 827 C C . LEU A 1 108 ? -9.406 -4.991 2.566 1.00 94.81 108 LEU A C 1
ATOM 829 O O . LEU A 1 108 ? -8.322 -4.405 2.476 1.00 94.81 108 LEU A O 1
ATOM 833 N N . PRO A 1 109 ? -10.359 -4.839 1.621 1.00 94.06 109 PRO A N 1
ATOM 834 C CA . PRO A 1 109 ? -10.174 -3.979 0.450 1.00 94.06 109 PRO A CA 1
ATOM 835 C C . PRO A 1 109 ? -9.831 -2.518 0.770 1.00 94.06 109 PRO A C 1
ATOM 837 O O . PRO A 1 109 ? -9.029 -1.906 0.067 1.00 94.06 109 PRO A O 1
ATOM 840 N N . TYR A 1 110 ? -10.397 -1.942 1.834 1.00 92.56 110 TYR A N 1
ATOM 841 C CA . TYR A 1 110 ? -10.198 -0.523 2.166 1.00 92.56 110 TYR A CA 1
ATOM 842 C C . TYR A 1 110 ? -8.812 -0.229 2.737 1.00 92.56 110 TYR A C 1
ATOM 844 O O . TYR A 1 110 ? -8.321 0.894 2.622 1.00 92.56 110 TYR A O 1
ATOM 852 N N . LEU A 1 111 ? -8.152 -1.239 3.306 1.00 94.19 111 LEU A N 1
ATOM 853 C CA . LEU A 1 111 ? -6.810 -1.114 3.874 1.00 94.19 111 LEU A CA 1
ATOM 854 C C . LEU A 1 111 ? -5.700 -1.203 2.821 1.00 94.19 111 LEU A C 1
ATOM 856 O O . LEU A 1 111 ? -4.545 -0.871 3.110 1.00 94.19 111 LEU A O 1
ATOM 860 N N . ALA A 1 112 ? -6.020 -1.624 1.598 1.00 92.69 112 ALA A N 1
ATOM 861 C CA . ALA A 1 112 ? -5.035 -1.825 0.550 1.00 92.69 112 ALA A CA 1
ATOM 862 C C . ALA A 1 112 ? -4.409 -0.496 0.064 1.00 92.69 112 ALA A C 1
ATOM 864 O O . ALA A 1 112 ? -5.116 0.467 -0.254 1.00 92.69 112 ALA A O 1
ATOM 865 N N . PRO A 1 113 ? -3.067 -0.403 -0.042 1.00 88.69 113 PRO A N 1
ATOM 866 C CA . PRO A 1 113 ? -2.396 0.825 -0.459 1.00 88.69 113 PRO A CA 1
ATOM 867 C C . PRO A 1 113 ? -2.651 1.154 -1.938 1.00 88.69 113 PRO A C 1
ATOM 869 O O . PRO A 1 113 ? -2.005 0.617 -2.838 1.00 88.69 113 PRO A O 1
ATOM 872 N N . ARG A 1 114 ? -3.526 2.134 -2.188 1.00 82.31 114 ARG A N 1
ATOM 873 C CA . ARG A 1 114 ? -3.905 2.580 -3.544 1.00 82.31 114 ARG A CA 1
ATOM 874 C C . ARG A 1 114 ? -2.731 3.065 -4.401 1.00 82.31 114 ARG A C 1
ATOM 876 O O . ARG A 1 114 ? -2.679 2.764 -5.586 1.00 82.31 114 ARG A O 1
ATOM 883 N N . HIS A 1 115 ? -1.742 3.735 -3.807 1.00 73.81 115 HIS A N 1
ATOM 884 C CA . HIS A 1 115 ? -0.553 4.211 -4.532 1.00 73.81 115 HIS A CA 1
ATOM 885 C C . HIS A 1 115 ? 0.351 3.076 -5.053 1.00 73.81 115 HIS A C 1
ATOM 887 O O . HIS A 1 115 ? 1.160 3.303 -5.947 1.00 73.81 115 HIS A O 1
ATOM 893 N N . ARG A 1 116 ? 0.223 1.856 -4.508 1.00 65.31 116 ARG A N 1
ATOM 894 C CA . ARG A 1 116 ? 0.942 0.652 -4.971 1.00 65.31 116 ARG A CA 1
ATOM 895 C C . ARG A 1 116 ? 0.079 -0.257 -5.845 1.00 65.31 116 ARG A C 1
ATOM 897 O O . ARG A 1 116 ? 0.597 -1.219 -6.397 1.00 65.31 116 ARG A O 1
ATOM 904 N N . ALA A 1 117 ? -1.215 0.039 -5.956 1.00 63.72 117 ALA A N 1
ATOM 905 C CA . ALA A 1 117 ? -2.170 -0.742 -6.732 1.00 63.72 117 ALA A CA 1
ATOM 906 C C . ALA A 1 117 ? -2.095 -0.465 -8.237 1.00 63.72 117 ALA A C 1
ATOM 908 O O . ALA A 1 117 ? -2.567 -1.278 -9.027 1.00 63.72 117 ALA A O 1
ATOM 909 N N . ALA A 1 118 ? -1.481 0.649 -8.649 1.00 64.12 118 ALA A N 1
ATOM 910 C CA . ALA A 1 118 ? -1.151 0.850 -10.049 1.00 64.12 118 ALA A CA 1
ATOM 911 C C . ALA A 1 118 ? -0.163 -0.243 -10.473 1.00 64.12 118 ALA A C 1
ATOM 913 O O . ALA A 1 118 ? 0.985 -0.265 -10.015 1.00 64.12 118 ALA A O 1
ATOM 914 N N . ALA A 1 119 ? -0.610 -1.146 -11.350 1.00 57.09 119 ALA A N 1
ATOM 915 C CA . ALA A 1 119 ? 0.293 -2.036 -12.056 1.00 57.09 119 ALA A CA 1
ATOM 916 C C . ALA A 1 119 ? 1.422 -1.178 -12.637 1.00 57.09 119 ALA A C 1
ATOM 918 O O . ALA A 1 119 ? 1.160 -0.120 -13.224 1.00 57.09 119 ALA A O 1
ATOM 919 N N . ARG A 1 120 ? 2.682 -1.595 -12.440 1.00 54.78 120 ARG A N 1
ATOM 920 C CA . ARG A 1 120 ? 3.796 -0.959 -13.147 1.00 54.78 120 ARG A CA 1
ATOM 921 C C . ARG A 1 120 ? 3.398 -0.979 -14.614 1.00 54.78 120 ARG A C 1
ATOM 923 O O . ARG A 1 120 ? 3.214 -2.059 -15.166 1.00 54.78 120 ARG A O 1
ATOM 930 N N . LYS A 1 121 ? 3.219 0.200 -15.220 1.00 51.25 121 LYS A N 1
ATOM 931 C CA . LYS A 1 121 ? 3.156 0.291 -16.673 1.00 51.25 121 LYS A CA 1
ATOM 932 C C . LYS A 1 121 ? 4.450 -0.352 -17.139 1.00 51.25 121 LYS A C 1
ATOM 934 O O . LYS A 1 121 ? 5.520 0.243 -17.000 1.00 51.25 121 LYS A O 1
ATOM 939 N N . ASP A 1 122 ? 4.353 -1.567 -17.662 1.00 50.34 122 ASP A N 1
ATOM 940 C CA . ASP A 1 122 ? 5.291 -2.025 -18.660 1.00 50.34 122 ASP A CA 1
ATOM 941 C C . ASP A 1 122 ? 5.091 -1.061 -19.814 1.00 50.34 122 ASP A C 1
ATOM 943 O O . ASP A 1 122 ? 4.315 -1.284 -20.742 1.00 50.34 122 ASP A O 1
ATOM 947 N N . THR A 1 123 ? 5.757 0.087 -19.719 1.00 50.12 123 THR A N 1
ATOM 948 C CA . THR A 1 123 ? 6.040 0.903 -20.871 1.00 50.12 123 THR A CA 1
ATOM 949 C C . THR A 1 123 ? 6.971 0.019 -21.686 1.00 50.12 123 THR A C 1
ATOM 951 O O . THR A 1 123 ? 8.195 0.120 -21.597 1.00 50.12 123 THR A O 1
ATOM 954 N N . LYS A 1 124 ? 6.389 -0.909 -22.455 1.00 55.19 124 LYS A N 1
ATOM 955 C CA . LYS A 1 124 ? 6.961 -1.388 -23.703 1.00 55.19 124 LYS A CA 1
ATOM 956 C C . LYS A 1 124 ? 7.056 -0.136 -24.562 1.00 55.19 124 LYS A C 1
ATOM 958 O O . LYS A 1 124 ? 6.191 0.142 -25.381 1.00 55.19 124 LYS A O 1
ATOM 963 N N . VAL A 1 125 ? 8.038 0.707 -24.239 1.00 61.06 125 VAL A N 1
ATOM 964 C CA . VAL A 1 125 ? 8.410 1.854 -25.048 1.00 61.06 125 VAL A CA 1
ATOM 965 C C . VAL A 1 125 ? 8.625 1.254 -26.423 1.00 61.06 125 VAL A C 1
ATOM 967 O O . VAL A 1 125 ? 9.351 0.259 -26.528 1.00 61.06 125 VAL A O 1
ATOM 970 N N . ALA A 1 126 ? 7.918 1.790 -27.418 1.00 66.44 126 ALA A N 1
ATOM 971 C CA . ALA A 1 126 ? 8.106 1.404 -28.803 1.00 66.44 126 ALA A CA 1
ATOM 972 C C . ALA A 1 126 ? 9.613 1.445 -29.066 1.00 66.44 126 ALA A C 1
ATOM 974 O O . ALA A 1 126 ? 10.246 2.489 -28.934 1.00 66.44 126 ALA A O 1
ATOM 975 N N . LEU A 1 127 ? 10.199 0.270 -29.258 1.00 77.69 127 LEU A N 1
ATOM 976 C CA . LEU A 1 127 ? 11.609 0.115 -29.540 1.00 77.69 127 LEU A CA 1
ATOM 977 C C . LEU A 1 127 ? 11.682 -0.194 -31.014 1.00 77.69 127 LEU A C 1
ATOM 979 O O . LEU A 1 127 ? 11.127 -1.209 -31.434 1.00 77.69 127 LEU A O 1
ATOM 983 N N . ASP A 1 128 ? 12.390 0.640 -31.755 1.00 83.69 128 ASP A N 1
ATOM 984 C CA . ASP A 1 128 ? 12.786 0.252 -33.093 1.00 83.69 128 ASP A CA 1
ATOM 985 C C . ASP A 1 128 ? 13.920 -0.790 -33.000 1.00 83.69 128 ASP A C 1
ATOM 987 O O . ASP A 1 128 ? 14.954 -0.500 -32.375 1.00 83.69 128 ASP A O 1
ATOM 991 N N . PRO A 1 129 ? 13.752 -2.010 -33.549 1.00 85.31 129 PRO A N 1
ATOM 992 C CA . PRO A 1 129 ? 14.804 -3.021 -33.540 1.00 85.31 129 PRO A CA 1
ATOM 993 C C . PRO A 1 129 ? 16.096 -2.521 -34.194 1.00 85.31 129 PRO A C 1
ATOM 995 O O . PRO A 1 129 ? 17.184 -2.823 -33.698 1.00 85.31 129 PRO A O 1
ATOM 998 N N . GLU A 1 130 ? 15.999 -1.698 -35.245 1.00 88.31 130 GLU A N 1
ATOM 999 C CA . GLU A 1 130 ? 17.171 -1.205 -35.972 1.00 88.31 130 GLU A CA 1
ATOM 1000 C C . GLU A 1 130 ? 18.034 -0.298 -35.099 1.00 88.31 130 GLU A C 1
ATOM 1002 O O . GLU A 1 130 ? 19.259 -0.441 -35.062 1.00 88.31 130 GLU A O 1
ATOM 1007 N N . TRP A 1 131 ? 17.412 0.592 -34.323 1.00 92.75 131 TRP A N 1
ATOM 1008 C CA . TRP A 1 131 ? 18.138 1.442 -33.382 1.00 92.75 131 TRP A CA 1
ATOM 1009 C C . TRP A 1 131 ? 18.915 0.615 -32.351 1.00 92.75 131 TRP A C 1
ATOM 1011 O O . TRP A 1 131 ? 20.067 0.934 -32.033 1.00 92.75 131 TRP A O 1
ATOM 1021 N N . PHE A 1 132 ? 18.310 -0.459 -31.837 1.00 90.75 132 PHE A N 1
ATOM 1022 C CA . PHE A 1 132 ? 18.950 -1.297 -30.828 1.00 90.75 132 PHE A CA 1
ATOM 1023 C C . PHE A 1 132 ? 20.130 -2.086 -31.402 1.00 90.75 132 PHE A C 1
ATOM 1025 O O . PHE A 1 132 ? 21.184 -2.153 -30.767 1.00 90.75 132 PHE A O 1
ATOM 1032 N N . GLU A 1 133 ? 20.010 -2.606 -32.625 1.00 91.44 133 GLU A N 1
ATOM 1033 C CA . GLU A 1 133 ? 21.133 -3.225 -33.339 1.00 91.44 133 GLU A CA 1
ATOM 1034 C C . GLU A 1 133 ? 22.286 -2.237 -33.558 1.00 91.44 133 GLU A C 1
ATOM 1036 O O . GLU A 1 133 ? 23.452 -2.562 -33.306 1.00 91.44 133 GLU A O 1
ATOM 1041 N N . ARG A 1 134 ? 21.984 -0.987 -33.938 1.00 91.44 134 ARG A N 1
ATOM 1042 C CA . ARG A 1 134 ? 23.008 0.062 -34.077 1.00 91.44 134 ARG A CA 1
ATOM 1043 C C . ARG A 1 134 ? 23.700 0.367 -32.753 1.00 91.44 134 ARG A C 1
ATOM 1045 O O . ARG A 1 134 ? 24.926 0.481 -32.727 1.00 91.44 134 ARG A O 1
ATOM 1052 N N . LEU A 1 135 ? 22.952 0.445 -31.653 1.00 93.38 135 LEU A N 1
ATOM 1053 C CA . LEU A 1 135 ? 23.517 0.626 -30.316 1.00 93.38 135 LEU A CA 1
ATOM 1054 C C . LEU A 1 135 ? 24.467 -0.523 -29.940 1.00 93.38 135 LEU A C 1
ATOM 1056 O O . LEU A 1 135 ? 25.574 -0.263 -29.458 1.00 93.38 135 LEU A O 1
ATOM 1060 N N . LYS A 1 136 ? 24.070 -1.778 -30.196 1.00 91.94 136 LYS A N 1
ATOM 1061 C CA . LYS A 1 136 ? 24.916 -2.959 -29.954 1.00 91.94 136 LYS A CA 1
ATOM 1062 C C . LYS A 1 136 ? 26.220 -2.873 -30.749 1.00 91.94 136 LYS A C 1
ATOM 1064 O O . LYS A 1 136 ? 27.290 -3.020 -30.160 1.00 91.94 136 LYS A O 1
ATOM 1069 N N . GLY A 1 137 ? 26.148 -2.556 -32.042 1.00 90.31 137 GLY A N 1
ATOM 1070 C CA . GLY A 1 137 ? 27.325 -2.419 -32.906 1.00 90.31 137 GLY A CA 1
ATOM 1071 C C . GLY A 1 137 ? 28.284 -1.300 -32.480 1.00 90.31 137 GLY A C 1
ATOM 1072 O O . GLY A 1 137 ? 29.501 -1.488 -32.498 1.00 90.31 137 GLY A O 1
ATOM 1073 N N . LEU A 1 138 ? 27.759 -0.151 -32.042 1.00 91.12 138 LEU A N 1
ATOM 1074 C CA . LEU A 1 138 ? 28.577 0.969 -31.557 1.00 91.12 138 LEU A CA 1
ATOM 1075 C C . LEU A 1 138 ? 29.329 0.627 -30.264 1.00 91.12 138 LEU A C 1
ATOM 1077 O O . LEU A 1 138 ? 30.488 1.018 -30.104 1.00 91.12 138 LEU A O 1
ATOM 1081 N N . TYR A 1 139 ? 28.684 -0.113 -29.359 1.00 92.62 139 TYR A N 1
ATOM 1082 C CA . TYR A 1 139 ? 29.237 -0.425 -28.044 1.00 92.62 139 TYR A CA 1
ATOM 1083 C C . TYR A 1 139 ? 30.161 -1.652 -28.027 1.00 92.62 139 TYR A C 1
ATOM 1085 O O . TYR A 1 139 ? 31.197 -1.631 -27.360 1.00 92.62 139 TYR A O 1
ATOM 1093 N N . LEU A 1 140 ? 29.818 -2.718 -28.759 1.00 91.25 140 LEU A N 1
ATOM 1094 C CA . LEU A 1 140 ? 30.537 -4.001 -28.736 1.00 91.25 140 LEU A CA 1
ATOM 1095 C C . LEU A 1 140 ? 31.826 -4.018 -29.572 1.00 91.25 140 LEU A C 1
ATOM 1097 O O . LEU A 1 140 ? 32.455 -5.062 -29.706 1.00 91.25 140 LEU A O 1
ATOM 1101 N N . ARG A 1 141 ? 32.257 -2.874 -30.110 1.00 87.50 141 ARG A N 1
ATOM 1102 C CA . ARG A 1 141 ? 33.513 -2.778 -30.861 1.00 87.50 141 ARG A CA 1
ATOM 1103 C C . ARG A 1 141 ? 34.742 -2.938 -29.954 1.00 87.50 141 ARG A C 1
ATOM 1105 O O . ARG A 1 141 ? 34.744 -2.491 -28.802 1.00 87.50 141 ARG A O 1
ATOM 1112 N N . LEU A 1 142 ? 35.808 -3.525 -30.500 1.00 88.81 142 LEU A N 1
ATOM 1113 C CA . LEU A 1 142 ? 37.096 -3.673 -29.816 1.00 88.81 142 LEU A CA 1
ATOM 1114 C C . LEU A 1 142 ? 37.630 -2.294 -29.392 1.00 88.81 142 LEU A C 1
ATOM 1116 O O . LEU A 1 142 ? 37.692 -1.378 -30.212 1.00 88.81 142 LEU A O 1
ATOM 1120 N N . GLY A 1 143 ? 37.972 -2.125 -28.110 1.00 80.31 143 GLY A N 1
ATOM 1121 C CA . GLY A 1 143 ? 38.378 -0.814 -27.577 1.00 80.31 143 GLY A CA 1
ATOM 1122 C C . GLY A 1 143 ? 37.288 0.267 -27.677 1.00 80.31 143 GLY A C 1
ATOM 1123 O O . GLY A 1 143 ? 37.589 1.458 -27.698 1.00 80.31 143 GLY A O 1
ATOM 1124 N N . GLY A 1 144 ? 36.016 -0.136 -27.783 1.00 79.94 144 GLY A N 1
ATOM 1125 C CA . GLY A 1 144 ? 34.874 0.756 -27.961 1.00 79.94 144 GLY A CA 1
ATOM 1126 C C . GLY A 1 144 ? 34.640 1.734 -26.808 1.00 79.94 144 GLY A C 1
ATOM 1127 O O . GLY A 1 144 ? 35.147 1.528 -25.700 1.00 79.94 144 GLY A O 1
ATOM 1128 N N . PRO A 1 145 ? 33.848 2.794 -27.044 1.00 88.12 145 PRO A N 1
ATOM 1129 C CA . PRO A 1 145 ? 33.646 3.878 -26.102 1.00 88.12 145 PRO A CA 1
ATOM 1130 C C . PRO A 1 145 ? 32.763 3.410 -24.938 1.00 88.12 145 PRO A C 1
ATOM 1132 O O . PRO A 1 145 ? 32.331 2.256 -24.861 1.00 88.12 145 PRO A O 1
ATOM 1135 N N . SER A 1 146 ? 32.496 4.300 -23.984 1.00 92.00 146 SER A N 1
ATOM 1136 C CA . SER A 1 146 ? 31.570 3.985 -22.897 1.00 92.00 146 SER A CA 1
ATOM 1137 C C . SER A 1 146 ? 30.158 3.709 -23.430 1.00 92.00 146 SER A C 1
ATOM 1139 O O . SER A 1 146 ? 29.782 4.128 -24.531 1.00 92.00 146 SER A O 1
ATOM 1141 N N . PHE A 1 147 ? 29.353 3.011 -22.625 1.00 92.50 147 PHE A N 1
ATOM 1142 C CA . PHE A 1 147 ? 27.955 2.750 -22.970 1.00 92.50 147 PHE A CA 1
ATOM 1143 C C . PHE A 1 147 ? 27.189 4.061 -23.184 1.00 92.50 147 PHE A C 1
ATOM 1145 O O . PHE A 1 147 ? 26.491 4.205 -24.180 1.00 92.50 147 PHE A O 1
ATOM 1152 N N . SER A 1 148 ? 27.401 5.048 -22.309 1.00 94.38 148 SER A N 1
ATOM 1153 C CA . SER A 1 148 ? 26.779 6.371 -22.409 1.00 94.38 148 SER A CA 1
ATOM 1154 C C . SER A 1 148 ? 27.124 7.085 -23.711 1.00 94.38 148 SER A C 1
ATOM 1156 O O . SER A 1 148 ? 26.261 7.700 -24.328 1.00 94.38 148 SER A O 1
ATOM 1158 N N . GLN A 1 149 ? 28.374 6.983 -24.171 1.00 94.25 149 GLN A N 1
ATOM 1159 C CA . GLN A 1 149 ? 28.770 7.584 -25.441 1.00 94.25 149 GLN A CA 1
ATOM 1160 C C . GLN A 1 149 ? 28.126 6.864 -26.632 1.00 94.25 149 GLN A C 1
ATOM 1162 O O . GLN A 1 149 ? 27.564 7.520 -27.504 1.00 94.25 149 GLN A O 1
ATOM 1167 N N . SER A 1 150 ? 28.133 5.528 -26.620 1.00 94.06 150 SER A N 1
ATOM 1168 C CA . SER A 1 150 ? 27.482 4.706 -27.652 1.00 94.06 150 SER A CA 1
ATOM 1169 C C . SER A 1 150 ? 25.977 4.978 -27.726 1.00 94.06 150 SER A C 1
ATOM 1171 O O . SER A 1 150 ? 25.413 5.050 -28.814 1.00 94.06 150 SER A O 1
ATOM 1173 N N . TRP A 1 151 ? 25.333 5.189 -26.573 1.00 95.62 151 TRP A N 1
ATOM 1174 C CA . TRP A 1 151 ? 23.927 5.573 -26.484 1.00 95.62 151 TRP A CA 1
ATOM 1175 C C . TRP A 1 151 ? 23.668 6.952 -27.093 1.00 95.62 151 TRP A C 1
ATOM 1177 O O . TRP A 1 151 ? 22.746 7.075 -27.890 1.00 95.62 151 TRP A O 1
ATOM 1187 N N . ARG A 1 152 ? 24.502 7.966 -26.816 1.00 94.88 152 ARG A N 1
ATOM 1188 C CA . ARG A 1 152 ? 24.374 9.298 -27.444 1.00 94.88 152 ARG A CA 1
ATOM 1189 C C . ARG A 1 152 ? 24.556 9.252 -28.958 1.00 94.88 152 ARG A C 1
ATOM 1191 O O . ARG A 1 152 ? 23.872 9.971 -29.682 1.00 94.88 152 ARG A O 1
ATOM 1198 N N . ASP A 1 153 ? 25.494 8.441 -29.440 1.00 93.50 153 ASP A N 1
ATOM 1199 C CA . ASP A 1 153 ? 25.715 8.258 -30.876 1.00 93.50 153 ASP A CA 1
ATOM 1200 C C . ASP A 1 153 ? 24.503 7.552 -31.521 1.00 93.50 153 ASP A C 1
ATOM 1202 O O . ASP A 1 153 ? 24.000 8.005 -32.549 1.00 93.50 153 ASP A O 1
ATOM 1206 N N . ALA A 1 154 ? 23.954 6.516 -30.878 1.00 93.19 154 ALA A N 1
ATOM 1207 C CA . ALA A 1 154 ? 22.731 5.846 -31.323 1.00 93.19 154 ALA A CA 1
ATOM 1208 C C . ALA A 1 154 ? 21.487 6.751 -31.243 1.00 93.19 154 ALA A C 1
ATOM 1210 O O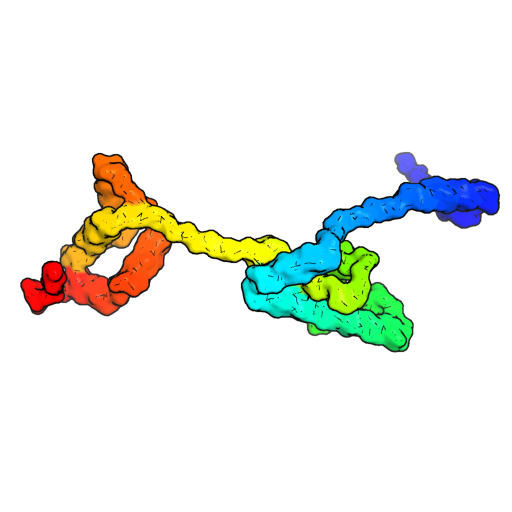 . ALA A 1 154 ? 20.616 6.674 -32.102 1.00 93.19 154 ALA A O 1
ATOM 1211 N N . GLU A 1 155 ? 21.381 7.625 -30.240 1.00 94.00 155 GLU A N 1
ATOM 1212 C CA . GLU A 1 155 ? 20.303 8.615 -30.110 1.00 94.00 155 GLU A CA 1
ATOM 1213 C C . GLU A 1 155 ? 20.342 9.634 -31.260 1.00 94.00 155 GLU A C 1
ATOM 1215 O O . GLU A 1 155 ? 19.301 9.991 -31.812 1.00 94.00 155 GLU A O 1
ATOM 1220 N N . ARG A 1 156 ? 21.539 10.069 -31.679 1.00 93.94 156 ARG A N 1
ATOM 1221 C CA . ARG A 1 156 ? 21.696 10.918 -32.871 1.00 93.94 156 ARG A CA 1
ATOM 1222 C C . ARG A 1 156 ? 21.217 10.205 -34.135 1.00 93.94 156 ARG A C 1
ATOM 1224 O O . ARG A 1 156 ? 20.512 10.817 -34.933 1.00 93.94 156 ARG A O 1
ATOM 1231 N N . LEU A 1 157 ? 21.534 8.917 -34.288 1.00 92.12 157 LEU A N 1
ATOM 1232 C CA . LEU A 1 157 ? 21.027 8.101 -35.397 1.00 92.12 157 LEU A CA 1
ATOM 1233 C C . LEU A 1 157 ? 19.505 7.928 -35.337 1.00 92.12 157 LEU A C 1
ATOM 1235 O O . LEU A 1 157 ? 18.854 8.016 -36.373 1.00 92.12 157 LEU A O 1
ATOM 1239 N N . ALA A 1 158 ? 18.932 7.737 -34.147 1.00 91.81 158 ALA A N 1
ATOM 1240 C CA . ALA A 1 158 ? 17.484 7.655 -33.981 1.00 91.81 158 ALA A CA 1
ATOM 1241 C C . ALA A 1 158 ? 16.789 8.936 -34.443 1.00 91.81 158 ALA A C 1
ATOM 1243 O O . ALA A 1 158 ? 15.846 8.872 -35.223 1.00 91.81 158 ALA A O 1
ATOM 1244 N N . LYS A 1 159 ? 17.298 10.104 -34.030 1.00 90.81 159 LYS A N 1
ATOM 1245 C CA . LYS A 1 159 ? 16.751 11.408 -34.436 1.00 90.81 159 LYS A CA 1
ATOM 1246 C C . LYS A 1 159 ? 16.836 11.632 -35.945 1.00 90.81 159 LYS A C 1
ATOM 1248 O O . LYS A 1 159 ? 15.908 12.187 -36.516 1.00 90.81 159 LYS A O 1
ATOM 1253 N N . ALA A 1 160 ? 17.921 11.189 -36.581 1.00 92.31 160 ALA A N 1
ATOM 1254 C CA . ALA A 1 160 ? 18.102 11.327 -38.025 1.00 92.31 160 ALA A CA 1
ATOM 1255 C C . ALA A 1 160 ? 17.179 10.404 -38.843 1.00 92.31 160 ALA A C 1
ATOM 1257 O O . ALA A 1 160 ? 16.713 10.806 -39.902 1.00 92.31 160 ALA A O 1
ATOM 1258 N N . ASN A 1 161 ? 16.910 9.189 -38.353 1.00 88.88 161 ASN A N 1
ATOM 1259 C CA . ASN A 1 161 ? 16.119 8.177 -39.066 1.00 88.88 161 ASN A CA 1
ATOM 1260 C C . ASN A 1 161 ? 14.654 8.091 -38.600 1.00 88.88 161 ASN A C 1
ATOM 1262 O O . ASN A 1 161 ? 13.884 7.305 -39.139 1.00 88.88 161 ASN A O 1
ATOM 1266 N N . GLY A 1 162 ? 14.260 8.873 -37.591 1.00 88.25 162 GLY A N 1
ATOM 1267 C CA . GLY A 1 162 ? 12.920 8.816 -37.002 1.00 88.25 162 GLY A CA 1
ATOM 1268 C C . GLY A 1 162 ? 12.654 7.565 -36.154 1.00 88.25 162 GLY A C 1
ATOM 1269 O O . GLY A 1 162 ?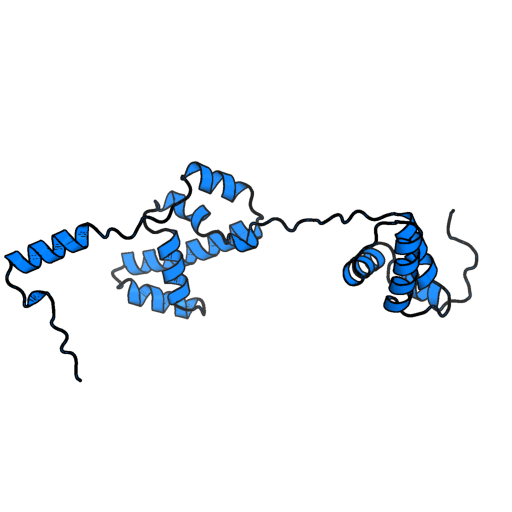 11.496 7.249 -35.890 1.00 88.25 162 GLY A O 1
ATOM 1270 N N . TRP A 1 163 ? 13.695 6.851 -35.717 1.00 90.38 163 TRP A N 1
ATOM 1271 C CA . TRP A 1 163 ? 13.540 5.640 -34.910 1.00 90.38 163 TRP A CA 1
ATOM 1272 C C . TRP A 1 163 ? 13.135 5.953 -33.469 1.00 90.38 163 TRP A C 1
ATOM 1274 O O . TRP A 1 163 ? 13.611 6.909 -32.851 1.00 90.38 163 TRP A O 1
ATOM 1284 N N . ALA A 1 164 ? 12.317 5.078 -32.887 1.00 86.62 164 ALA A N 1
ATOM 1285 C CA . ALA A 1 164 ? 11.978 5.150 -31.475 1.00 86.62 164 ALA A CA 1
ATOM 1286 C C . ALA A 1 164 ? 13.120 4.583 -30.607 1.00 86.62 164 ALA A C 1
ATOM 1288 O O . ALA A 1 164 ? 13.509 3.420 -30.739 1.00 86.62 164 ALA A O 1
ATOM 1289 N N . CYS A 1 165 ? 13.660 5.410 -29.704 1.00 87.44 165 CYS A N 1
ATOM 1290 C CA . CYS A 1 165 ? 14.790 5.065 -28.836 1.00 87.44 165 CYS A CA 1
ATOM 1291 C C . CYS A 1 165 ? 14.401 4.959 -27.353 1.00 87.44 165 CYS A C 1
ATOM 1293 O O . CYS A 1 165 ? 13.505 5.651 -26.864 1.00 87.44 165 CYS A O 1
ATOM 1295 N N . LEU A 1 166 ? 15.132 4.133 -26.598 1.00 88.81 166 LEU A N 1
ATOM 1296 C CA . LEU A 1 166 ? 14.951 4.002 -25.147 1.00 88.81 166 LEU A CA 1
ATOM 1297 C C . LEU A 1 166 ? 15.783 5.034 -24.370 1.00 88.81 166 LEU A C 1
ATOM 1299 O O . LEU A 1 166 ? 16.923 5.310 -24.759 1.00 88.81 166 LEU A O 1
ATOM 1303 N N . PRO A 1 167 ? 15.299 5.497 -23.199 1.00 90.75 167 PRO A N 1
ATOM 1304 C CA . PRO A 1 167 ? 16.134 6.211 -22.236 1.00 90.75 167 PRO A CA 1
ATOM 1305 C C . PRO A 1 167 ? 17.362 5.382 -21.841 1.00 90.75 167 PRO A C 1
ATOM 1307 O O . PRO A 1 167 ? 17.252 4.163 -21.684 1.00 90.75 167 PRO A O 1
ATOM 1310 N N . GLU A 1 168 ? 18.505 6.033 -21.609 1.00 92.19 168 GLU A N 1
ATOM 1311 C CA . GLU A 1 168 ? 19.807 5.375 -21.400 1.00 92.19 168 GLU A CA 1
ATOM 1312 C C . GLU A 1 168 ? 19.766 4.244 -20.360 1.00 92.19 168 GLU A C 1
ATOM 1314 O O . GLU A 1 168 ? 20.215 3.130 -20.627 1.00 92.19 168 GLU A O 1
ATOM 1319 N N . ARG A 1 169 ? 19.166 4.486 -19.187 1.00 91.50 169 ARG A N 1
ATOM 1320 C CA . ARG A 1 169 ? 19.075 3.482 -18.111 1.00 91.50 169 ARG A CA 1
ATOM 1321 C C . ARG A 1 169 ? 18.256 2.255 -18.525 1.00 91.50 169 ARG A C 1
ATOM 1323 O O . ARG A 1 169 ? 18.607 1.129 -18.174 1.00 91.50 169 ARG A O 1
ATOM 1330 N N . THR A 1 170 ? 17.175 2.466 -19.273 1.00 89.69 170 THR A N 1
ATOM 1331 C CA . THR A 1 170 ? 16.315 1.392 -19.788 1.00 89.69 170 THR A CA 1
ATOM 1332 C C . THR A 1 170 ? 17.021 0.623 -20.900 1.00 89.69 170 THR A C 1
ATOM 1334 O O . THR A 1 170 ? 16.991 -0.606 -20.894 1.00 89.69 170 THR A O 1
ATOM 1337 N N . ALA A 1 171 ? 17.707 1.336 -21.799 1.00 90.69 171 ALA A N 1
ATOM 1338 C CA . ALA A 1 171 ? 18.531 0.757 -22.853 1.00 90.69 171 ALA A CA 1
ATOM 1339 C C . ALA A 1 171 ? 19.640 -0.121 -22.266 1.00 90.69 171 ALA A C 1
ATOM 1341 O O . ALA A 1 171 ? 19.822 -1.248 -22.710 1.00 90.69 171 ALA A O 1
ATOM 1342 N N . ARG A 1 172 ? 20.324 0.355 -21.216 1.00 92.31 172 ARG A N 1
ATOM 1343 C CA . ARG A 1 172 ? 21.382 -0.392 -20.532 1.00 92.31 172 ARG A CA 1
ATOM 1344 C C . ARG A 1 172 ? 20.867 -1.674 -19.901 1.00 92.31 172 ARG A C 1
ATOM 1346 O O . ARG A 1 172 ? 21.436 -2.731 -20.130 1.00 92.31 172 ARG A O 1
ATOM 1353 N N . ARG A 1 173 ? 19.770 -1.589 -19.145 1.00 90.38 173 ARG A N 1
ATOM 1354 C CA . ARG A 1 173 ? 19.158 -2.765 -18.515 1.00 90.38 173 ARG A CA 1
ATOM 1355 C C . ARG A 1 173 ? 18.753 -3.808 -19.556 1.00 90.38 173 ARG A C 1
ATOM 1357 O O . ARG A 1 173 ? 19.016 -4.985 -19.353 1.00 90.38 173 ARG A O 1
ATOM 1364 N N . ARG A 1 174 ? 18.126 -3.377 -20.654 1.00 89.56 174 ARG A N 1
ATOM 1365 C CA . ARG A 1 174 ? 17.724 -4.272 -21.744 1.00 89.56 1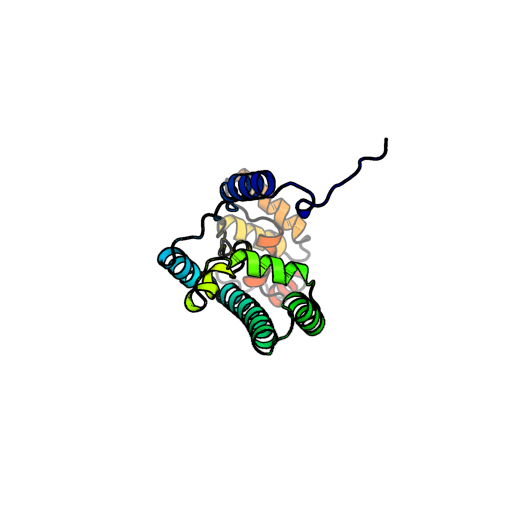74 ARG A CA 1
ATOM 1366 C C . ARG A 1 174 ? 18.935 -4.869 -22.462 1.00 89.56 174 ARG A C 1
ATOM 1368 O O . ARG A 1 174 ? 18.953 -6.060 -22.729 1.00 89.56 174 ARG A O 1
ATOM 1375 N N . PHE A 1 175 ? 19.970 -4.070 -22.701 1.00 91.81 175 PHE A N 1
ATOM 1376 C CA . PHE A 1 175 ? 21.226 -4.537 -23.283 1.00 91.81 175 PHE A CA 1
ATOM 1377 C C . PHE A 1 175 ? 21.910 -5.586 -22.405 1.00 91.81 175 PHE A C 1
ATOM 1379 O O . PHE A 1 175 ? 22.334 -6.606 -22.923 1.00 91.81 175 PHE A O 1
ATOM 1386 N N . ASP A 1 176 ? 21.964 -5.389 -21.087 1.00 91.50 176 ASP A N 1
ATOM 1387 C CA . ASP A 1 176 ? 22.551 -6.369 -20.165 1.00 91.50 176 ASP A CA 1
ATOM 1388 C C . ASP A 1 176 ? 21.705 -7.661 -20.054 1.00 91.50 176 ASP A C 1
ATOM 1390 O O . ASP A 1 176 ? 22.248 -8.713 -19.721 1.00 91.50 176 ASP A O 1
ATOM 1394 N N . GLN A 1 177 ? 20.398 -7.601 -20.350 1.00 88.88 177 GLN A N 1
ATOM 1395 C CA . GLN A 1 177 ? 19.517 -8.775 -20.454 1.00 88.88 177 GLN A CA 1
ATOM 1396 C C . GLN A 1 177 ? 19.720 -9.546 -21.767 1.00 88.88 177 GLN A C 1
ATOM 1398 O O . GLN A 1 177 ? 19.714 -10.773 -21.752 1.00 88.88 177 GLN A O 1
ATOM 1403 N N . GLU A 1 178 ? 19.893 -8.843 -22.892 1.00 88.38 178 GLU A N 1
ATOM 1404 C CA . GLU A 1 178 ? 20.080 -9.457 -24.216 1.00 88.38 178 GLU A CA 1
ATOM 1405 C C . GLU A 1 178 ? 21.533 -9.895 -24.473 1.00 88.38 178 GLU A C 1
ATOM 1407 O O . GLU A 1 178 ? 21.771 -10.888 -25.155 1.00 88.38 178 GLU A O 1
ATOM 1412 N N . VAL A 1 179 ? 22.514 -9.173 -23.925 1.00 89.94 179 VAL A N 1
ATOM 1413 C CA . VAL A 1 179 ? 23.950 -9.406 -24.127 1.00 89.94 179 VAL A CA 1
ATOM 1414 C C . VAL A 1 179 ? 24.630 -9.627 -22.772 1.00 89.94 179 VAL A C 1
ATOM 1416 O O . VAL A 1 179 ? 24.994 -8.659 -22.092 1.00 89.94 179 VAL A O 1
ATOM 1419 N N . PRO A 1 180 ? 24.862 -10.893 -22.374 1.00 90.50 180 PRO A N 1
ATOM 1420 C CA . PRO A 1 180 ? 25.518 -11.219 -21.114 1.00 90.50 180 PRO A CA 1
ATOM 1421 C C . PRO A 1 180 ? 26.893 -10.560 -20.974 1.00 90.50 180 PRO A C 1
ATOM 1423 O O . PRO A 1 180 ? 27.642 -10.418 -21.942 1.00 90.50 180 PRO A O 1
ATOM 1426 N N . ARG A 1 181 ? 27.279 -10.218 -19.738 1.00 87.19 181 ARG A N 1
ATOM 1427 C CA . ARG A 1 181 ? 28.535 -9.503 -19.441 1.00 87.19 181 ARG A CA 1
ATOM 1428 C C . ARG A 1 181 ? 29.783 -10.173 -20.027 1.00 87.19 181 ARG A C 1
ATOM 1430 O O . ARG A 1 181 ? 30.700 -9.476 -20.453 1.00 87.19 181 ARG A O 1
ATOM 1437 N N . VAL A 1 182 ? 29.803 -11.502 -20.067 1.00 88.12 182 VAL A N 1
ATOM 1438 C CA . VAL A 1 182 ? 30.891 -12.296 -20.656 1.00 88.12 182 VAL A CA 1
ATOM 1439 C C . VAL A 1 182 ? 31.062 -11.959 -22.142 1.00 88.12 182 VAL A C 1
ATOM 1441 O O . VAL A 1 182 ? 32.161 -11.605 -22.562 1.00 88.12 182 VAL A O 1
ATOM 1444 N N . VAL A 1 183 ? 29.969 -11.933 -22.912 1.00 87.81 183 VAL A N 1
ATOM 1445 C CA . VAL A 1 183 ? 29.968 -11.563 -24.340 1.00 87.81 183 VAL A CA 1
ATOM 1446 C C . VAL A 1 183 ? 30.485 -10.136 -24.540 1.00 87.81 183 VAL A C 1
ATOM 1448 O O . VAL A 1 183 ? 31.295 -9.889 -25.431 1.00 87.81 183 VAL A O 1
ATOM 1451 N N . GLN A 1 184 ? 30.087 -9.204 -23.667 1.00 88.25 184 GLN A N 1
ATOM 1452 C CA . GLN A 1 184 ? 30.550 -7.813 -23.727 1.00 88.25 184 GLN A CA 1
ATOM 1453 C C . GLN A 1 184 ? 32.071 -7.699 -23.546 1.00 88.25 184 GLN A C 1
ATOM 1455 O O . GLN A 1 184 ? 32.720 -6.927 -24.248 1.00 88.25 184 GLN A O 1
ATOM 1460 N N . ILE A 1 185 ? 32.647 -8.447 -22.597 1.00 86.94 185 ILE A N 1
ATOM 1461 C CA . ILE A 1 185 ? 34.094 -8.446 -22.342 1.00 86.94 185 ILE A CA 1
ATOM 1462 C C . ILE A 1 185 ? 34.831 -9.065 -23.527 1.00 86.94 185 ILE A C 1
ATOM 1464 O O . ILE A 1 185 ? 35.788 -8.469 -24.020 1.00 86.94 185 ILE A O 1
ATOM 1468 N N . HIS A 1 186 ? 34.362 -10.215 -24.017 1.00 85.12 186 HIS A N 1
ATOM 1469 C CA . HIS A 1 186 ? 34.984 -10.889 -25.153 1.00 85.12 186 HIS A CA 1
ATOM 1470 C C . HIS A 1 186 ? 35.020 -9.999 -26.394 1.00 85.12 186 HIS A C 1
ATOM 1472 O O . HIS A 1 186 ? 36.094 -9.810 -26.958 1.00 85.12 186 HIS A O 1
ATOM 1478 N N . ALA A 1 187 ? 33.896 -9.378 -26.761 1.00 84.25 187 ALA A N 1
ATOM 1479 C CA . ALA A 1 187 ? 33.822 -8.502 -27.928 1.00 84.25 187 ALA A CA 1
ATOM 1480 C C . ALA A 1 187 ? 34.728 -7.258 -27.811 1.00 84.25 187 ALA A C 1
ATOM 1482 O O . ALA A 1 187 ? 35.288 -6.788 -28.800 1.00 84.25 187 ALA A O 1
ATOM 1483 N N . ARG A 1 188 ? 34.902 -6.720 -26.594 1.00 85.56 188 ARG A N 1
ATOM 1484 C CA . ARG A 1 188 ? 35.615 -5.450 -26.373 1.00 85.56 188 ARG A CA 1
ATOM 1485 C C . ARG A 1 188 ? 37.106 -5.594 -26.080 1.00 85.56 188 ARG A C 1
ATOM 1487 O O . ARG A 1 188 ? 37.836 -4.626 -26.298 1.00 85.56 188 ARG A O 1
ATOM 1494 N N . VAL A 1 189 ? 37.550 -6.750 -25.585 1.00 78.25 189 VAL A N 1
ATOM 1495 C CA . VAL A 1 189 ? 38.932 -6.977 -25.119 1.00 78.25 189 VAL A CA 1
ATOM 1496 C C . VAL A 1 189 ? 39.663 -8.024 -25.959 1.00 78.25 189 VAL A C 1
ATOM 1498 O O . VAL A 1 189 ? 40.873 -7.914 -26.148 1.00 78.25 189 VAL A O 1
ATOM 1501 N N . TRP A 1 190 ? 38.966 -9.044 -26.467 1.00 55.84 190 TRP A N 1
ATOM 1502 C CA . TRP A 1 190 ? 39.623 -10.227 -27.014 1.00 55.84 190 TRP A CA 1
ATOM 1503 C C . TRP A 1 190 ? 39.759 -10.163 -28.541 1.00 55.84 190 TRP A C 1
ATOM 1505 O O . TRP A 1 190 ? 38.778 -10.116 -29.275 1.00 55.84 190 TRP A O 1
ATOM 1515 N N . LYS A 1 191 ? 41.002 -10.191 -29.034 1.00 52.50 191 LYS A N 1
ATOM 1516 C CA . LYS A 1 191 ? 41.361 -10.004 -30.455 1.00 52.50 191 LYS A CA 1
ATOM 1517 C C . LYS A 1 191 ? 41.223 -11.271 -31.328 1.00 52.50 191 LYS A C 1
ATOM 1519 O O . LYS A 1 191 ? 41.676 -11.259 -32.467 1.00 52.50 191 LYS A O 1
ATOM 1524 N N . GLY A 1 192 ? 40.666 -12.367 -30.797 1.00 48.94 192 GLY A N 1
ATOM 1525 C CA . GLY A 1 192 ? 40.869 -13.726 -31.328 1.00 48.94 192 GLY A CA 1
ATOM 1526 C C . GLY A 1 192 ? 39.667 -14.459 -31.938 1.00 48.94 192 GLY A C 1
ATOM 1527 O O . GLY A 1 192 ? 39.786 -15.653 -32.186 1.00 48.94 192 GLY A O 1
ATOM 1528 N N . TRP A 1 193 ? 38.518 -13.818 -32.179 1.00 45.28 193 TRP A N 1
ATOM 1529 C CA . TRP A 1 193 ? 37.343 -14.513 -32.736 1.00 45.28 193 TRP A CA 1
ATOM 1530 C C . TRP A 1 193 ? 36.705 -13.727 -33.886 1.00 45.28 193 TRP A C 1
ATOM 1532 O O . TRP A 1 193 ? 35.697 -13.048 -33.720 1.00 45.28 193 TRP A O 1
ATOM 1542 N N . SER A 1 194 ? 37.309 -13.790 -35.074 1.00 45.16 194 SER A N 1
ATOM 1543 C CA . SER A 1 194 ? 36.733 -13.229 -36.306 1.00 45.16 194 SER A CA 1
ATOM 1544 C C . SER A 1 194 ? 35.707 -14.147 -36.989 1.00 45.16 194 SER A C 1
ATOM 1546 O O . SER A 1 194 ? 35.380 -13.918 -38.149 1.00 45.16 194 SER A O 1
ATOM 1548 N N . ALA A 1 195 ? 35.168 -15.172 -36.322 1.00 50.09 195 ALA A N 1
ATOM 1549 C CA . ALA A 1 195 ? 34.248 -16.102 -36.975 1.00 50.09 195 ALA A CA 1
ATOM 1550 C C . ALA A 1 195 ? 33.274 -16.777 -35.999 1.00 50.09 195 ALA A C 1
ATOM 1552 O O . ALA A 1 195 ? 33.479 -17.931 -35.647 1.00 50.09 195 ALA A O 1
ATOM 1553 N N . ALA A 1 196 ? 32.224 -16.064 -35.573 1.00 46.34 196 ALA A N 1
ATOM 1554 C CA . ALA A 1 196 ? 30.870 -16.621 -35.407 1.00 46.34 196 ALA A CA 1
ATOM 1555 C C . ALA A 1 196 ? 29.907 -15.578 -34.815 1.00 46.34 196 ALA A C 1
ATOM 1557 O O . ALA A 1 196 ? 29.569 -15.570 -33.637 1.00 46.34 196 ALA A O 1
ATOM 1558 N N . ILE A 1 197 ? 29.400 -14.706 -35.677 1.00 41.34 197 ILE A N 1
ATOM 1559 C CA . ILE A 1 197 ? 28.050 -14.179 -35.479 1.00 41.34 197 ILE A CA 1
ATOM 1560 C C . ILE A 1 197 ? 27.256 -14.747 -36.657 1.00 41.34 197 ILE A C 1
ATOM 1562 O O . ILE A 1 197 ? 27.586 -14.398 -37.795 1.00 41.34 197 ILE A O 1
ATOM 1566 N N . PRO A 1 198 ? 26.315 -15.689 -36.450 1.00 38.62 198 PRO A N 1
ATOM 1567 C CA . PRO A 1 198 ? 25.433 -16.104 -37.531 1.00 38.62 198 PRO A CA 1
ATOM 1568 C C . PRO A 1 198 ? 24.611 -14.885 -37.969 1.00 38.62 198 PRO A C 1
ATOM 1570 O O . PRO A 1 198 ? 24.126 -14.133 -37.122 1.00 38.62 198 PRO A O 1
ATOM 1573 N N . ARG A 1 199 ? 24.574 -14.662 -39.288 1.00 41.12 199 ARG A N 1
ATOM 1574 C CA . ARG A 1 199 ? 23.790 -13.604 -39.939 1.00 41.12 199 ARG A CA 1
ATOM 1575 C C . ARG A 1 199 ? 22.299 -13.785 -39.700 1.00 41.12 199 ARG A C 1
ATOM 1577 O O . ARG A 1 199 ? 21.868 -14.958 -39.653 1.00 41.12 199 ARG A O 1
#

Secondary structure (DSSP, 8-state):
-PPPPPPGGGS-HHHHHHHHHHHHT----------HHHHHHHHHHS-HHHHHHHHHHHHHHHHHHHHHHTT--HHHHHHHHHHHTT--HHHHHHHHTTSTT--GGGHHHHHS-HHHHS----------HHHHHHHHHHHSSTT---HHHHHHHHHHHHHHHT-----HHHHHHHHHHHS-HHHHHHHHH-----S----

Radius of gyration: 30.81 Å; chains: 1; bounding box: 73×56×72 Å